Protein 2R2I (pdb70)

Structure (mmCIF, N/CA/C/O backbone):
data_2R2I
#
_entry.id   2R2I
#
_cell.length_a   73.333
_cell.length_b   73.333
_cell.length_c   73.229
_cell.angle_alpha   90.000
_cell.angle_beta   90.000
_cell.angle_gamma   90.000
#
_symmetry.space_group_name_H-M   'P 41 21 2'
#
loop_
_entity.id
_entity.type
_entity.pdbx_description
1 polymer 'Guanylyl cyclase-activating protein 1'
2 non-polymer 'CALCIUM ION'
3 non-polymer 'MYRISTIC ACID'
4 non-polymer BETA-MERCAPTOETHANOL
5 water water
#
loop_
_atom_site.group_PDB
_atom_site.id
_atom_site.type_symbol
_atom_site.label_atom_id
_atom_site.label_alt_id
_atom_site.label_comp_id
_atom_site.label_asym_id
_atom_site.label_entity_id
_atom_site.label_seq_id
_atom_site.pdbx_PDB_ins_code
_atom_site.Cartn_x
_atom_site.Cartn_y
_atom_site.Cartn_z
_atom_site.occupancy
_atom_site.B_iso_or_equiv
_atom_site.auth_seq_id
_atom_site.auth_comp_id
_atom_site.auth_asym_id
_atom_site.auth_atom_id
_atom_site.pdbx_PDB_model_num
ATOM 1 N N . GLY A 1 1 ? 2.114 53.028 45.748 1.00 36.32 2 GLY A N 1
ATOM 2 C CA . GLY A 1 1 ? 0.853 53.744 45.694 1.00 31.82 2 GLY A CA 1
ATOM 3 C C . GLY A 1 1 ? -0.023 53.823 46.933 1.00 29.87 2 GLY A C 1
ATOM 4 O O . GLY A 1 1 ? -0.084 54.862 47.591 1.00 28.51 2 GLY A O 1
ATOM 5 N N . ASN A 1 2 ? -0.700 52.722 47.251 1.00 27.49 3 ASN A N 1
ATOM 6 C CA . ASN A 1 2 ? -1.629 52.678 48.381 1.00 26.33 3 ASN A CA 1
ATOM 7 C C . ASN A 1 2 ? -1.360 51.577 49.409 1.00 25.11 3 ASN A C 1
ATOM 8 O O . ASN A 1 2 ? -2.300 51.008 49.958 1.00 23.92 3 ASN A O 1
ATOM 13 N N . MET A 1 3 ? -0.097 51.263 49.671 1.00 24.74 4 MET A N 1
ATOM 14 C CA . MET A 1 3 ? 0.207 50.225 50.651 1.00 23.50 4 MET A CA 1
ATOM 15 C C . MET A 1 3 ? 1.493 50.517 51.404 1.00 21.81 4 MET A C 1
ATOM 16 O O . MET A 1 3 ? 2.323 51.292 50.937 1.00 20.88 4 MET A O 1
ATOM 21 N N . ASP A 1 4 ? 1.659 49.898 52.566 1.00 20.19 5 ASP A N 1
ATOM 22 C CA . ASP A 1 4 ? 2.859 50.132 53.366 1.00 21.43 5 ASP A CA 1
ATOM 23 C C . ASP A 1 4 ? 4.003 49.209 52.979 1.00 20.89 5 ASP A C 1
ATOM 24 O O . ASP A 1 4 ? 3.834 48.307 52.159 1.00 21.19 5 ASP A O 1
ATOM 29 N N . SER A 1 5 ? 5.172 49.445 53.566 1.00 19.91 6 SER A N 1
ATOM 30 C CA . SER A 1 5 ? 6.363 48.663 53.260 1.00 20.34 6 SER A CA 1
ATOM 31 C C . SER A 1 5 ? 6.198 47.157 53.430 1.00 19.63 6 SER A C 1
ATOM 32 O O . SER A 1 5 ? 6.705 46.383 52.616 1.00 15.15 6 SER A O 1
ATOM 35 N N . LYS A 1 6 ? 5.498 46.738 54.484 1.00 18.32 7 LYS A N 1
ATOM 36 C CA . LYS A 1 6 ? 5.279 45.313 54.727 1.00 19.65 7 LYS A CA 1
ATOM 37 C C . LYS A 1 6 ? 4.462 44.707 53.587 1.00 17.01 7 LYS A C 1
ATOM 38 O O . LYS A 1 6 ? 4.694 43.569 53.190 1.00 16.09 7 LYS A O 1
ATOM 44 N N . ALA A 1 7 ? 3.506 45.475 53.066 1.00 16.06 8 ALA A N 1
ATOM 45 C CA . ALA A 1 7 ? 2.669 45.020 51.958 1.00 16.69 8 ALA A CA 1
ATOM 46 C C . ALA A 1 7 ? 3.526 44.843 50.704 1.00 17.77 8 ALA A C 1
ATOM 47 O O . ALA A 1 7 ? 3.410 43.842 49.985 1.00 17.34 8 ALA A O 1
ATOM 49 N N . VAL A 1 8 ? 4.387 45.822 50.445 1.00 17.78 9 VAL A N 1
ATOM 50 C CA . VAL A 1 8 ? 5.265 45.772 49.280 1.00 18.28 9 VAL A CA 1
ATOM 51 C C . VAL A 1 8 ? 6.184 44.553 49.374 1.00 18.51 9 VAL A C 1
ATOM 52 O O . VAL A 1 8 ? 6.488 43.923 48.371 1.00 18.45 9 VAL A O 1
ATOM 56 N N . GLU A 1 9 ? 6.613 44.214 50.586 1.00 19.66 10 GLU A N 1
ATOM 57 C CA . GLU A 1 9 ? 7.469 43.046 50.781 1.00 21.47 10 GLU A CA 1
ATOM 58 C C . GLU A 1 9 ? 6.739 41.760 50.389 1.00 20.03 10 GLU A C 1
ATOM 59 O O . GLU A 1 9 ? 7.308 40.890 49.724 1.00 18.04 10 GLU A O 1
ATOM 65 N N . GLU A 1 10 ? 5.481 41.630 50.806 1.00 18.06 11 GLU A N 1
ATOM 66 C CA . GLU A 1 10 ? 4.710 40.434 50.464 1.00 18.43 11 GLU A CA 1
ATOM 67 C C . GLU A 1 10 ? 4.499 40.324 48.948 1.00 17.40 11 GLU A C 1
ATOM 68 O O . GLU A 1 10 ? 4.553 39.231 48.384 1.00 18.45 11 GLU A O 1
ATOM 74 N N . LEU A 1 11 ? 4.265 41.458 48.295 1.00 17.71 12 LEU A N 1
ATOM 75 C CA . LEU A 1 11 ? 4.057 41.464 46.848 1.00 19.60 12 LEU A CA 1
ATOM 76 C C . LEU A 1 11 ? 5.338 41.072 46.137 1.00 18.68 12 LEU A C 1
ATOM 77 O O . LEU A 1 11 ? 5.313 40.407 45.105 1.00 19.43 12 LEU A O 1
ATOM 82 N N . SER A 1 12 ? 6.463 41.488 46.702 1.00 19.77 13 SER A N 1
ATOM 83 C CA . SER A 1 12 ? 7.760 41.186 46.119 1.00 21.35 13 SER A CA 1
ATOM 84 C C . SER A 1 12 ? 7.998 39.681 46.061 1.00 21.12 13 SER A C 1
ATOM 85 O O . SER A 1 12 ? 8.718 39.192 45.193 1.00 19.51 13 SER A O 1
ATOM 88 N N . ALA A 1 13 ? 7.388 38.957 46.997 1.00 20.24 14 ALA A N 1
ATOM 89 C CA . ALA A 1 13 ? 7.527 37.509 47.070 1.00 20.67 14 ALA A CA 1
ATOM 90 C C . ALA A 1 13 ? 6.330 36.791 46.442 1.00 19.97 14 ALA A C 1
ATOM 91 O O . ALA A 1 13 ? 6.220 35.573 46.525 1.00 20.14 14 ALA A O 1
ATOM 93 N N . THR A 1 14 ? 5.438 37.546 45.809 1.00 19.74 15 THR A N 1
ATOM 94 C CA . THR A 1 14 ? 4.259 36.955 45.189 1.00 18.71 15 THR A CA 1
ATOM 95 C C . THR A 1 14 ? 4.615 36.333 43.837 1.00 19.34 15 THR A C 1
ATOM 96 O O . THR A 1 14 ? 5.323 36.938 43.034 1.00 15.26 15 THR A O 1
ATOM 100 N N . GLU A 1 15 ? 4.118 35.118 43.615 1.00 20.02 16 GLU A N 1
ATOM 101 C CA . GLU A 1 15 ? 4.358 34.349 42.395 1.00 23.33 16 GLU A CA 1
ATOM 102 C C . GLU A 1 15 ? 4.049 35.105 41.112 1.00 20.18 16 GLU A C 1
ATOM 103 O O . GLU A 1 15 ? 3.083 35.856 41.033 1.00 18.17 16 GLU A O 1
ATOM 109 N N . CYS A 1 16 ? 4.870 34.856 40.101 1.00 21.70 17 CYS A N 1
ATOM 110 C CA . CYS A 1 16 ? 4.716 35.461 38.785 1.00 20.13 17 CYS A CA 1
ATOM 111 C C . CYS A 1 16 ? 3.296 35.256 38.256 1.00 19.33 17 CYS A C 1
ATOM 112 O O . CYS A 1 16 ? 2.677 36.183 37.728 1.00 20.85 17 CYS A O 1
ATOM 115 N N . HIS A 1 17 ? 2.781 34.039 38.402 1.00 18.22 18 HIS A N 1
ATOM 116 C CA . HIS A 1 17 ? 1.446 33.730 37.913 1.00 18.84 18 HIS A CA 1
ATOM 117 C C . HIS A 1 17 ? 0.359 34.675 38.406 1.00 19.74 18 HIS A C 1
ATOM 118 O O . HIS A 1 17 ? -0.542 35.031 37.645 1.00 18.97 18 HIS A O 1
ATOM 125 N N . GLN A 1 18 ? 0.432 35.071 39.675 1.00 18.44 19 GLN A N 1
ATOM 126 C CA . GLN A 1 18 ? -0.561 35.984 40.238 1.00 17.79 19 GLN A CA 1
ATOM 127 C C . GLN A 1 18 ? -0.508 37.322 39.504 1.00 16.73 19 GLN A C 1
ATOM 128 O O . GLN A 1 18 ? -1.547 37.878 39.125 1.00 15.48 19 GLN A O 1
ATOM 134 N N . TRP A 1 19 ? 0.702 37.838 39.304 1.00 14.42 20 TRP A N 1
ATOM 135 C CA . TRP A 1 19 ? 0.885 39.103 38.594 1.00 15.51 20 TRP A CA 1
ATOM 136 C C . TRP A 1 19 ? 0.430 39.021 37.130 1.00 16.09 20 TRP A C 1
ATOM 137 O O . TRP A 1 19 ? -0.199 39.946 36.609 1.00 16.41 20 TRP A O 1
ATOM 148 N N . TYR A 1 20 ? 0.768 37.917 36.469 1.00 16.68 21 TYR A N 1
ATOM 149 C CA . TYR A 1 20 ? 0.430 37.723 35.057 1.00 17.27 21 TYR A CA 1
ATOM 150 C C . TYR A 1 20 ? -1.066 37.524 34.846 1.00 19.18 21 TYR A C 1
ATOM 151 O O . TYR A 1 20 ? -1.647 38.074 33.910 1.00 18.04 21 TYR A O 1
ATOM 160 N N . LYS A 1 21 ? -1.685 36.740 35.722 1.00 19.75 22 LYS A N 1
ATOM 161 C CA . LYS A 1 21 ? -3.109 36.468 35.613 1.00 21.30 22 LYS A CA 1
ATOM 162 C C . LYS A 1 21 ? -3.913 37.762 35.750 1.00 20.71 22 LYS A C 1
ATOM 163 O O . LYS A 1 21 ? -4.855 38.001 34.993 1.00 18.28 22 LYS A O 1
ATOM 169 N N . LYS A 1 22 ? -3.534 38.600 36.711 1.00 19.68 23 LYS A N 1
ATOM 170 C CA . LYS A 1 22 ? -4.225 39.868 36.917 1.00 19.33 23 LYS A CA 1
ATOM 171 C C . LYS A 1 22 ? -4.057 40.769 35.689 1.00 20.08 23 LYS A C 1
ATOM 172 O O . LYS A 1 22 ? -5.016 41.375 35.212 1.00 19.68 23 LYS A O 1
ATOM 178 N N . PHE A 1 23 ? -2.829 40.853 35.183 1.00 19.52 24 PHE A N 1
ATOM 179 C CA . PHE A 1 23 ? -2.530 41.679 34.018 1.00 19.12 24 PHE A CA 1
ATOM 180 C C . PHE A 1 23 ? -3.332 41.250 32.791 1.00 20.06 24 PHE A C 1
ATOM 181 O O . PHE A 1 23 ? -4.014 42.070 32.161 1.00 17.27 24 PHE A O 1
ATOM 189 N N . MET A 1 24 ? -3.255 39.965 32.460 1.00 20.01 25 MET A N 1
ATOM 190 C CA . MET A 1 24 ? -3.952 39.443 31.290 1.00 24.61 25 MET A CA 1
ATOM 191 C C . MET A 1 24 ? -5.471 39.531 31.405 1.00 26.08 25 MET A C 1
ATOM 192 O O . MET A 1 24 ? -6.165 39.664 30.397 1.00 25.95 25 MET A O 1
ATOM 197 N N . THR A 1 25 ? -5.990 39.461 32.626 1.00 27.19 26 THR A N 1
ATOM 198 C CA . THR A 1 25 ? -7.433 39.557 32.831 1.00 29.50 26 THR A CA 1
ATOM 199 C C . THR A 1 25 ? -7.903 41.005 32.687 1.00 29.79 26 THR A C 1
ATOM 200 O O . THR A 1 25 ? -8.984 41.266 32.160 1.00 31.64 26 THR A O 1
ATOM 204 N N . GLU A 1 26 ? -7.083 41.943 33.148 1.00 28.89 27 GLU A N 1
ATOM 205 C CA . GLU A 1 26 ? -7.431 43.356 33.082 1.00 28.82 27 GLU A CA 1
ATOM 206 C C . GLU A 1 26 ? -7.000 44.038 31.786 1.00 29.74 27 GLU A C 1
ATOM 207 O O . GLU A 1 26 ? -7.580 45.047 31.386 1.00 28.39 27 GLU A O 1
ATOM 213 N N . CYS A 1 27 ? -5.983 43.486 31.137 1.00 28.23 28 CYS A N 1
ATOM 214 C CA . CYS A 1 27 ? -5.482 44.039 29.888 1.00 29.19 28 CYS A CA 1
ATOM 215 C C . CYS A 1 27 ? -5.517 42.934 28.839 1.00 30.13 28 CYS A C 1
ATOM 216 O O . CYS A 1 27 ? -4.484 42.357 28.494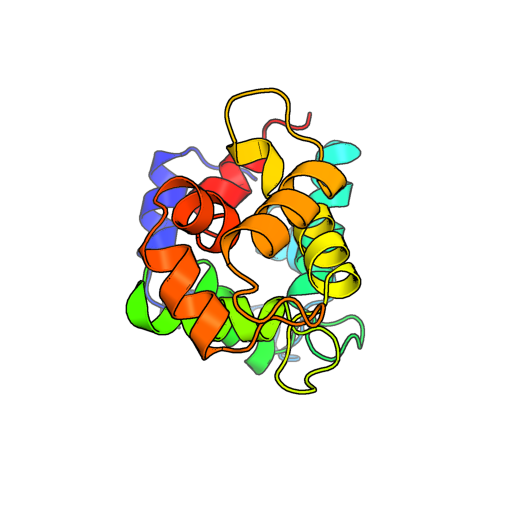 1.00 29.26 28 CYS A O 1
ATOM 219 N N . PRO A 1 28 ? -6.714 42.617 28.324 1.00 30.72 29 PRO A N 1
ATOM 220 C CA . PRO A 1 28 ? -6.847 41.569 27.311 1.00 29.78 29 PRO A CA 1
ATOM 221 C C . PRO A 1 28 ? -5.988 41.814 26.071 1.00 28.41 29 PRO A C 1
ATOM 222 O O . PRO A 1 28 ? -5.614 40.871 25.378 1.00 28.62 29 PRO A O 1
ATOM 226 N N . SER A 1 29 ? -5.655 43.074 25.803 1.00 27.89 30 SER A N 1
ATOM 227 C CA . SER A 1 29 ? -4.827 43.399 24.643 1.00 28.25 30 SER A CA 1
ATOM 228 C C . SER A 1 29 ? -3.386 42.950 24.865 1.00 27.54 30 SER A C 1
ATOM 229 O O . SER A 1 29 ? -2.580 42.953 23.936 1.00 27.09 30 SER A O 1
ATOM 232 N N . GLY A 1 30 ? -3.065 42.574 26.101 1.00 25.22 31 GLY A N 1
ATOM 233 C CA . GLY A 1 30 ? -1.716 42.136 26.419 1.00 24.31 31 GLY A CA 1
ATOM 234 C C . GLY A 1 30 ? -0.723 43.282 26.452 1.00 25.33 31 GLY A C 1
ATOM 235 O O . GLY A 1 30 ? 0.489 43.068 26.364 1.00 24.83 31 GLY A O 1
ATOM 236 N N . GLN A 1 31 ? -1.237 44.503 26.583 1.00 24.11 32 GLN A N 1
ATOM 237 C CA . GLN A 1 31 ? -0.399 45.696 26.622 1.00 23.53 32 GLN A CA 1
ATOM 238 C C . GLN A 1 31 ? -0.881 46.705 27.652 1.00 20.64 32 GLN A C 1
ATOM 239 O O . GLN A 1 31 ? -2.059 46.749 27.995 1.00 20.13 32 GLN A O 1
ATOM 245 N N . LEU A 1 32 ? 0.046 47.532 28.116 1.00 19.46 33 LEU A N 1
ATOM 246 C CA . LEU A 1 32 ? -0.253 48.593 29.069 1.00 18.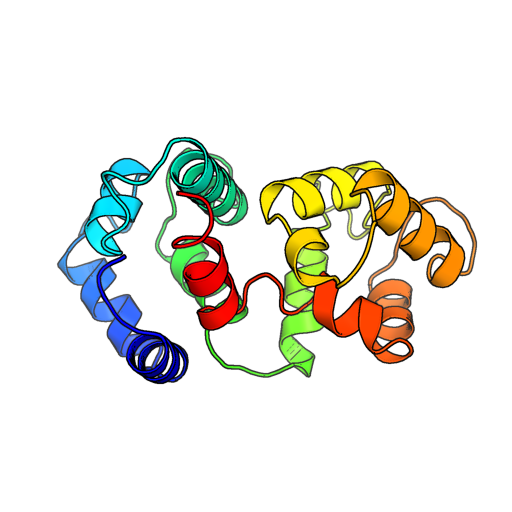47 33 LEU A CA 1
ATOM 247 C C . LEU A 1 32 ? 0.379 49.893 28.567 1.00 18.45 33 LEU A C 1
ATOM 248 O O . LEU A 1 32 ? 1.575 49.922 28.249 1.00 13.95 33 LEU A O 1
ATOM 253 N N . THR A 1 33 ? -0.412 50.960 28.469 1.00 17.30 34 THR A N 1
ATOM 254 C CA . THR A 1 33 ? 0.159 52.247 28.085 1.00 15.40 34 THR A CA 1
ATOM 255 C C . THR A 1 33 ? 0.633 52.757 29.446 1.00 16.55 34 THR A C 1
ATOM 256 O O . THR A 1 33 ? 0.382 52.104 30.465 1.00 16.28 34 THR A O 1
ATOM 260 N N . LEU A 1 34 ? 1.304 53.902 29.484 1.00 17.61 35 LEU A N 1
ATOM 261 C CA . LEU A 1 34 ? 1.772 54.436 30.761 1.00 17.28 35 LEU A CA 1
ATOM 262 C C . LEU A 1 34 ? 0.598 54.753 31.689 1.00 18.04 35 LEU A C 1
ATOM 263 O O . LEU A 1 34 ? 0.664 54.504 32.901 1.00 17.31 35 LEU A O 1
ATOM 268 N N . TYR A 1 35 ? -0.472 55.309 31.124 1.00 16.43 36 TYR A N 1
ATOM 269 C CA . TYR A 1 35 ? -1.649 55.634 31.925 1.00 16.70 36 TYR A CA 1
ATOM 270 C C . TYR A 1 35 ? -2.237 54.378 32.566 1.00 14.97 36 TYR A C 1
ATOM 271 O O . TYR A 1 35 ? -2.565 54.375 33.750 1.00 13.06 36 TYR A O 1
ATOM 280 N N . GLU A 1 36 ? -2.379 53.319 31.772 1.00 15.13 37 GLU A N 1
ATOM 281 C CA . GLU A 1 36 ? -2.930 52.059 32.271 1.00 16.98 37 GLU A CA 1
ATOM 282 C C . GLU A 1 36 ? -2.002 51.419 33.305 1.00 17.28 37 GLU A C 1
ATOM 283 O O . GLU A 1 36 ? -2.462 50.764 34.245 1.00 16.50 37 GLU A O 1
ATOM 289 N N . PHE A 1 37 ? -0.699 51.616 33.117 1.00 17.22 38 PHE A N 1
ATOM 290 C CA . PHE A 1 37 ? 0.331 51.109 34.029 1.00 17.46 38 PHE A CA 1
ATOM 291 C C . PHE A 1 37 ? 0.099 51.746 35.411 1.00 17.06 38 PHE A C 1
ATOM 292 O O . PHE A 1 37 ? 0.135 51.065 36.439 1.00 17.08 38 PHE A O 1
ATOM 300 N N . LYS A 1 38 ? -0.169 53.048 35.421 1.00 19.13 39 LYS A N 1
ATOM 301 C CA . LYS A 1 38 ? -0.426 53.777 36.663 1.00 18.84 39 LYS A CA 1
ATOM 302 C C . LYS A 1 38 ? -1.698 53.270 37.343 1.00 18.75 39 LYS A C 1
ATOM 303 O O . LYS A 1 38 ? -1.738 53.079 38.561 1.00 18.20 39 LYS A O 1
ATOM 309 N N . GLN A 1 39 ? -2.742 53.059 36.553 1.00 19.45 40 GLN A N 1
ATOM 310 C CA . GLN A 1 39 ? -3.999 52.558 37.092 1.00 20.91 40 GLN A CA 1
ATOM 311 C C . GLN A 1 39 ? -3.824 51.163 37.681 1.00 20.44 40 GLN A C 1
ATOM 312 O O . GLN A 1 39 ? -4.259 50.892 38.799 1.00 20.65 40 GLN A O 1
ATOM 318 N N . PHE A 1 40 ? -3.185 50.284 36.915 1.00 18.80 41 PHE A N 1
ATOM 319 C CA . PHE A 1 40 ? -2.958 48.905 37.322 1.00 18.54 41 PHE A CA 1
ATOM 320 C C . PHE A 1 40 ? -2.185 48.798 38.634 1.00 20.36 41 PHE A C 1
ATOM 321 O O . PHE A 1 40 ? -2.539 48.008 39.507 1.00 19.57 41 PHE A O 1
ATOM 329 N N . PHE A 1 41 ? -1.132 49.597 38.773 1.00 19.29 42 PHE A N 1
ATOM 330 C CA . PHE A 1 41 ? -0.306 49.551 39.973 1.00 20.28 42 PHE A CA 1
ATOM 331 C C . PHE A 1 41 ? -0.648 50.584 41.050 1.00 20.10 42 PHE A C 1
ATOM 332 O O . PHE A 1 41 ? 0.041 50.672 42.066 1.00 22.29 42 PHE A O 1
ATOM 340 N N . GLY A 1 42 ? -1.711 51.349 40.835 1.00 19.72 43 GLY A N 1
ATOM 341 C CA . GLY A 1 42 ? -2.110 52.355 41.805 1.00 20.75 43 GLY A CA 1
ATOM 342 C C . GLY A 1 42 ? -1.079 53.455 41.934 1.00 21.28 43 GLY A C 1
ATOM 343 O O . GLY A 1 42 ? 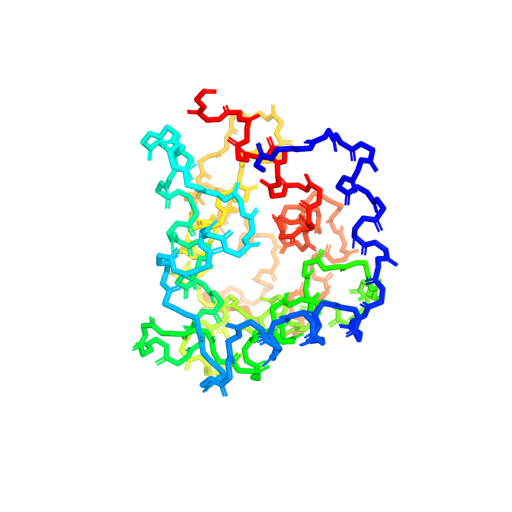-0.755 53.890 43.040 1.00 22.09 43 GLY A O 1
ATOM 344 N N . LEU A 1 43 ? -0.579 53.922 40.794 1.00 23.71 44 LEU A N 1
ATOM 345 C CA . LEU A 1 43 ? 0.446 54.962 40.754 1.00 23.03 44 LEU A CA 1
ATOM 346 C C . LEU A 1 43 ? 0.017 56.302 40.160 1.00 24.54 44 LEU A C 1
ATOM 347 O O . LEU A 1 43 ? 0.856 57.050 39.651 1.00 21.61 44 LEU A O 1
ATOM 352 N N . LYS A 1 44 ? -1.271 56.629 40.200 1.00 24.90 45 LYS A N 1
ATOM 353 C CA . LYS A 1 44 ? -1.658 57.915 39.647 1.00 26.28 45 LYS A CA 1
ATOM 354 C C . LYS A 1 44 ? -1.749 59.000 40.714 1.00 27.35 45 LYS A C 1
ATOM 355 O O . LYS A 1 44 ? -1.641 58.721 41.913 1.00 24.97 45 LYS A O 1
ATOM 361 N N . ASN A 1 45 ? -1.903 60.241 40.264 1.00 25.47 46 ASN A N 1
ATOM 362 C CA . ASN A 1 45 ? -2.001 61.389 41.153 1.00 27.01 46 ASN A CA 1
ATOM 363 C C . ASN A 1 45 ? -0.800 61.530 42.070 1.00 28.02 46 ASN A C 1
ATOM 364 O O . ASN A 1 45 ? -0.934 61.941 43.222 1.00 27.18 46 ASN A O 1
ATOM 369 N N . LEU A 1 46 ? 0.374 61.189 41.546 1.00 27.09 47 LEU A N 1
ATOM 370 C CA . LEU A 1 46 ? 1.613 61.293 42.305 1.00 27.75 47 LEU A CA 1
ATOM 371 C C . LEU A 1 46 ? 2.170 62.699 42.133 1.00 27.97 47 LEU A C 1
ATOM 372 O O . LEU A 1 46 ? 1.748 63.434 41.239 1.00 27.01 47 LEU A O 1
ATOM 377 N N . SER A 1 47 ? 3.115 63.069 42.990 1.00 29.58 48 SER A N 1
ATOM 378 C CA . SER A 1 47 ? 3.740 64.386 42.909 1.00 31.24 48 SER A CA 1
ATOM 379 C C . SER A 1 47 ? 4.469 64.483 41.570 1.00 30.50 48 SER A C 1
ATOM 380 O O . SER A 1 47 ? 4.706 63.471 40.915 1.00 30.78 48 SER A O 1
ATOM 383 N N . PRO A 1 48 ? 4.842 65.702 41.149 1.00 31.51 49 PRO A N 1
ATOM 384 C CA . PRO A 1 48 ? 5.544 65.873 39.874 1.00 30.04 49 PRO A CA 1
ATOM 385 C C . PRO A 1 48 ? 6.798 65.010 39.763 1.00 29.76 49 PRO A C 1
ATOM 386 O O . PRO A 1 48 ? 7.037 64.375 38.733 1.00 27.28 49 PRO A O 1
ATOM 390 N N . SER A 1 49 ? 7.593 64.988 40.829 1.00 28.69 50 SER A N 1
ATOM 391 C CA . SER A 1 49 ? 8.831 64.216 40.839 1.00 28.63 50 SER A CA 1
ATOM 392 C C . SER A 1 49 ? 8.582 62.716 40.788 1.00 27.57 50 SER A C 1
ATOM 393 O O . SER A 1 49 ? 9.187 62.011 39.979 1.00 28.69 50 SER A O 1
ATOM 396 N N . ALA A 1 50 ? 7.701 62.227 41.658 1.00 25.64 51 ALA A N 1
ATOM 397 C CA . ALA A 1 50 ? 7.382 60.803 41.697 1.00 24.59 51 ALA A CA 1
ATOM 398 C C . ALA A 1 50 ? 6.746 60.375 40.377 1.00 25.17 51 ALA A C 1
ATOM 399 O O . ALA A 1 50 ? 7.031 59.297 39.855 1.00 24.54 51 ALA A O 1
ATOM 401 N N . ASN A 1 51 ? 5.880 61.228 39.840 1.00 25.37 52 ASN A N 1
ATOM 402 C CA . ASN A 1 51 ? 5.224 60.941 38.579 1.00 25.35 52 ASN A CA 1
ATOM 403 C C . ASN A 1 51 ? 6.276 60.817 37.482 1.00 25.81 52 ASN A C 1
ATOM 404 O O . ASN A 1 51 ? 6.209 59.921 36.640 1.00 25.14 52 ASN A O 1
ATOM 409 N N . LYS A 1 52 ? 7.248 61.725 37.495 1.00 24.98 53 LYS A N 1
ATOM 410 C CA . LYS A 1 52 ? 8.309 61.710 36.496 1.00 24.80 53 LYS A CA 1
ATOM 411 C C . LYS A 1 52 ? 9.109 60.413 36.584 1.00 22.57 53 LYS A C 1
ATOM 412 O O . LYS A 1 52 ? 9.498 59.839 35.570 1.00 23.25 53 LYS A O 1
ATOM 418 N N . TYR A 1 53 ? 9.356 59.967 37.810 1.00 21.87 54 TYR A N 1
ATOM 419 C CA . TYR A 1 53 ? 10.093 58.733 38.057 1.00 21.19 54 TYR A CA 1
ATOM 420 C C . TYR A 1 53 ? 9.308 57.549 37.504 1.00 19.76 54 TYR A C 1
ATOM 421 O O . TYR A 1 53 ? 9.871 56.657 36.880 1.00 19.96 54 TYR A O 1
ATOM 430 N N . VAL A 1 54 ? 8.002 57.541 37.748 1.00 19.32 55 VAL A N 1
ATOM 431 C CA . VAL A 1 54 ? 7.144 56.467 37.254 1.00 19.10 55 VAL A CA 1
ATOM 432 C C . VAL A 1 54 ? 7.239 56.383 35.730 1.00 19.12 55 VAL A C 1
ATOM 433 O O . VAL A 1 54 ? 7.343 55.299 35.158 1.00 17.55 55 VAL A O 1
ATOM 437 N N . GLU A 1 55 ? 7.208 57.539 35.081 1.00 20.32 56 GLU A N 1
ATOM 438 C CA . GLU A 1 55 ? 7.289 57.610 33.623 1.00 22.26 56 GLU A CA 1
ATOM 439 C C . GLU A 1 55 ? 8.590 57.003 33.084 1.00 22.32 56 GLU A C 1
ATOM 440 O O . GLU A 1 55 ? 8.580 56.186 32.159 1.00 20.61 56 GLU A O 1
ATOM 446 N N . GLN A 1 56 ? 9.713 57.409 33.663 1.00 22.40 57 GLN A N 1
ATOM 447 C CA . GLN A 1 56 ? 11.003 56.905 33.214 1.00 23.03 57 GLN A CA 1
ATOM 448 C C . GLN A 1 56 ? 11.176 55.419 33.516 1.00 23.08 57 GLN A C 1
ATOM 449 O O . GLN A 1 56 ? 11.871 54.712 32.791 1.00 23.36 57 GLN A O 1
ATOM 455 N N . MET A 1 57 ? 10.528 54.947 34.577 1.00 21.71 58 MET A N 1
ATOM 456 C CA . MET A 1 57 ? 10.588 53.535 34.939 1.00 22.47 58 MET A CA 1
ATOM 457 C C . MET A 1 57 ? 9.855 52.767 33.831 1.00 20.79 58 MET A C 1
ATOM 458 O O . MET A 1 57 ? 10.338 51.747 33.333 1.00 21.02 58 MET A O 1
ATOM 463 N N . PHE A 1 58 ? 8.681 53.272 33.463 1.00 17.65 59 PHE A N 1
ATOM 464 C CA . PHE A 1 58 ? 7.867 52.686 32.398 1.00 17.66 59 PHE A CA 1
ATOM 465 C C . PHE A 1 58 ? 8.705 52.602 31.117 1.00 15.93 59 PHE A C 1
ATOM 466 O O . PHE A 1 58 ? 8.779 51.561 30.472 1.00 16.01 59 PHE A O 1
ATOM 474 N N . GLU A 1 59 ? 9.336 53.711 30.754 1.00 17.70 60 GLU A N 1
ATOM 475 C CA . GLU A 1 59 ? 10.148 53.754 29.547 1.00 18.20 60 GLU A CA 1
ATOM 476 C C . GLU A 1 59 ? 11.286 52.744 29.615 1.00 19.11 60 GLU A C 1
ATOM 477 O O . GLU A 1 59 ? 11.635 52.113 28.615 1.00 16.41 60 GLU A O 1
ATOM 483 N N . THR A 1 60 ? 11.854 52.586 30.802 1.00 19.04 61 THR A N 1
ATOM 484 C CA . THR A 1 60 ? 12.954 51.650 30.985 1.00 19.21 61 THR A CA 1
ATOM 485 C C . THR A 1 60 ? 12.507 50.220 30.699 1.00 18.70 61 THR A C 1
ATOM 486 O O . THR A 1 60 ? 13.231 49.457 30.064 1.00 19.45 61 THR A O 1
ATOM 490 N N . PHE A 1 61 ? 11.304 49.867 31.150 1.00 18.15 62 PHE A N 1
ATOM 491 C CA . PHE A 1 61 ? 10.763 48.529 30.927 1.00 17.84 62 PHE A CA 1
ATOM 492 C C . PHE A 1 61 ? 10.133 48.359 29.535 1.00 16.87 62 PHE A C 1
ATOM 493 O O . PHE A 1 61 ? 9.837 47.235 29.105 1.00 16.82 62 PHE A O 1
ATOM 501 N N . ASP A 1 62 ? 9.918 49.472 28.840 1.00 16.25 63 ASP A N 1
ATOM 502 C CA . ASP A 1 62 ? 9.375 49.433 27.481 1.00 17.35 63 ASP A CA 1
ATOM 503 C C . ASP A 1 62 ? 10.587 49.169 26.593 1.00 17.61 63 ASP A C 1
ATOM 504 O O . ASP A 1 62 ? 11.110 50.081 25.952 1.00 17.17 63 ASP A O 1
ATOM 509 N N . PHE A 1 63 ? 11.028 47.915 26.571 1.00 20.04 64 PHE A N 1
ATOM 510 C CA . PHE A 1 63 ? 12.208 47.510 25.814 1.00 22.40 64 PHE A CA 1
ATOM 511 C C . PHE A 1 63 ? 12.248 47.940 24.356 1.00 22.22 64 PHE A C 1
ATOM 512 O O . PHE A 1 63 ? 13.257 48.471 23.902 1.00 25.33 64 PHE A O 1
ATOM 520 N N . ASN A 1 64 ? 11.169 47.722 23.614 1.00 22.45 65 ASN A N 1
ATOM 521 C CA . ASN A 1 64 ? 11.182 48.111 22.213 1.00 20.86 65 ASN A CA 1
ATOM 522 C C . ASN A 1 64 ? 10.724 49.551 21.981 1.00 21.91 65 ASN A C 1
ATOM 523 O O . ASN A 1 64 ? 10.511 49.965 20.845 1.00 20.36 65 ASN A O 1
ATOM 528 N N . LYS A 1 65 ? 10.582 50.314 23.060 1.00 20.64 66 LYS A N 1
ATOM 529 C CA . LYS A 1 65 ? 10.180 51.716 22.960 1.00 21.20 66 LYS A CA 1
ATOM 530 C C . LYS A 1 65 ? 8.985 52.020 22.055 1.00 20.78 66 LYS A C 1
ATOM 531 O O . LYS A 1 65 ? 9.003 53.017 21.337 1.00 20.30 66 LYS A O 1
ATOM 537 N N . ASP A 1 66 ? 7.950 51.186 22.081 1.00 17.27 67 ASP A N 1
ATOM 538 C CA . ASP A 1 66 ? 6.784 51.461 21.243 1.00 18.48 67 ASP A CA 1
ATOM 539 C C . ASP A 1 66 ? 5.676 52.180 22.020 1.00 17.54 67 ASP A C 1
ATOM 540 O O . ASP A 1 66 ? 4.602 52.463 21.485 1.00 16.60 67 ASP A O 1
ATOM 545 N N . GLY A 1 67 ? 5.944 52.487 23.284 1.00 14.40 68 GLY A N 1
ATOM 546 C CA . GLY A 1 67 ? 4.946 53.180 24.077 1.00 16.30 68 GLY A CA 1
ATOM 547 C C . GLY A 1 67 ? 4.048 52.277 24.903 1.00 15.36 68 GLY A C 1
ATOM 548 O O . GLY A 1 67 ? 3.159 52.766 25.601 1.00 16.61 68 GLY A O 1
ATOM 549 N N . TYR A 1 68 ? 4.263 50.966 24.815 1.00 14.06 69 TYR A N 1
ATOM 550 C CA . TYR A 1 68 ? 3.482 50.001 25.587 1.00 14.57 69 TYR A CA 1
ATOM 551 C C . TYR A 1 68 ? 4.420 48.995 26.246 1.00 17.10 69 TYR A C 1
ATOM 552 O O . TYR A 1 68 ? 5.550 48.794 25.800 1.00 15.46 69 TYR A O 1
ATOM 561 N N . ILE A 1 69 ? 3.947 48.372 27.317 1.00 16.73 70 ILE A N 1
ATOM 562 C CA . ILE A 1 69 ? 4.708 47.315 27.975 1.00 17.18 70 ILE A CA 1
ATOM 563 C C . ILE A 1 69 ? 3.847 46.106 27.663 1.00 15.95 70 ILE A C 1
ATOM 564 O O . ILE A 1 69 ? 2.745 45.977 28.194 1.00 16.96 70 ILE A O 1
ATOM 569 N N . ASP A 1 70 ? 4.317 45.246 26.762 1.00 15.72 71 ASP A N 1
ATOM 570 C CA . ASP A 1 70 ? 3.538 44.078 26.393 1.00 15.88 71 ASP A CA 1
ATOM 571 C C . ASP A 1 70 ? 3.807 42.885 27.310 1.00 16.15 71 ASP A C 1
ATOM 572 O O . ASP A 1 70 ? 4.622 42.970 28.226 1.00 12.61 71 ASP A O 1
ATOM 577 N N . PHE A 1 71 ? 3.103 41.784 27.068 1.00 16.94 72 PHE A N 1
ATOM 578 C CA . PHE A 1 71 ? 3.214 40.602 27.912 1.00 17.79 72 PHE A CA 1
ATOM 579 C C . PHE A 1 71 ? 4.628 40.077 28.139 1.00 18.92 72 PHE A C 1
ATOM 580 O O . PHE A 1 71 ? 4.938 39.580 29.224 1.00 15.63 72 PHE A O 1
ATOM 588 N N . MET A 1 72 ? 5.490 40.207 27.135 1.00 18.10 73 MET A N 1
ATOM 589 C CA . MET A 1 72 ? 6.864 39.735 27.252 1.00 20.52 73 MET A CA 1
ATOM 590 C C . MET A 1 72 ? 7.722 40.691 28.086 1.00 20.01 73 MET A C 1
ATOM 591 O O . MET A 1 72 ? 8.536 40.258 28.910 1.00 19.62 73 MET A O 1
ATOM 596 N N . GLU A 1 73 ? 7.534 41.990 27.869 1.00 18.10 74 GLU A N 1
ATOM 597 C CA . GLU A 1 73 ? 8.279 43.004 28.605 1.00 16.91 74 GLU A CA 1
ATOM 598 C C . GLU A 1 73 ? 7.795 43.022 30.050 1.00 16.95 74 GLU A C 1
ATOM 599 O O . GLU A 1 73 ? 8.548 43.350 30.966 1.00 18.51 74 GLU A O 1
ATOM 605 N N . TYR A 1 74 ? 6.531 42.660 30.246 1.00 14.54 75 TYR A N 1
ATOM 606 C CA . TYR A 1 74 ? 5.943 42.627 31.578 1.00 14.78 75 TYR A CA 1
ATOM 607 C C . TYR A 1 74 ? 6.648 41.577 32.451 1.00 15.30 75 TYR A C 1
ATOM 608 O O . TYR A 1 74 ? 7.119 41.889 33.544 1.00 15.07 75 TYR A O 1
ATOM 617 N N . VAL A 1 75 ? 6.743 40.338 31.972 1.00 15.01 76 VAL A N 1
ATOM 618 C CA . VAL A 1 75 ? 7.383 39.305 32.783 1.00 17.05 76 VAL A CA 1
ATOM 619 C C . VAL A 1 75 ? 8.899 39.490 32.889 1.00 16.77 76 VAL A C 1
ATOM 620 O O . VAL A 1 75 ? 9.512 39.085 33.880 1.00 17.24 76 VAL A O 1
ATOM 624 N N . ALA A 1 76 ? 9.502 40.115 31.884 1.00 15.36 77 ALA A N 1
ATOM 625 C CA . ALA A 1 76 ? 10.936 40.366 31.922 1.00 16.35 77 ALA A CA 1
ATOM 626 C C . ALA A 1 76 ? 11.185 41.432 32.989 1.00 17.03 77 ALA A C 1
ATOM 627 O O . ALA A 1 76 ? 12.135 41.340 33.773 1.00 16.84 77 ALA A O 1
ATOM 629 N N . ALA A 1 77 ? 10.320 42.441 33.018 1.00 14.98 78 ALA A N 1
ATOM 630 C CA . ALA A 1 77 ? 10.446 43.514 33.994 1.00 17.54 78 ALA A CA 1
ATOM 631 C C . ALA A 1 77 ? 10.279 42.959 35.409 1.00 18.11 78 ALA A C 1
ATOM 632 O O . ALA A 1 77 ? 11.058 43.286 36.307 1.00 18.66 78 ALA A O 1
ATOM 634 N N . LEU A 1 78 ? 9.266 42.116 35.599 1.00 17.47 79 LEU A N 1
ATOM 635 C CA . LEU A 1 78 ? 9.006 41.519 36.904 1.00 18.83 79 LEU A CA 1
ATOM 636 C C . LEU A 1 78 ? 10.143 40.591 37.340 1.00 18.75 79 LEU A C 1
ATOM 637 O O . LEU A 1 78 ? 10.371 40.405 38.531 1.00 17.11 79 LEU A O 1
ATOM 642 N N . SER A 1 79 ? 10.865 40.025 36.377 1.00 17.79 80 SER A N 1
ATOM 643 C CA . SER A 1 79 ? 11.993 39.154 36.699 1.00 21.01 80 SER A CA 1
ATOM 644 C C . SER A 1 79 ? 13.105 39.948 37.394 1.00 20.63 80 SER A C 1
ATOM 645 O O . SER A 1 79 ? 13.919 39.385 38.123 1.00 22.27 80 SER A O 1
ATOM 648 N N . LEU A 1 80 ? 13.138 41.256 37.167 1.00 20.50 81 LEU A N 1
ATOM 649 C CA . LEU A 1 80 ? 14.144 42.106 37.798 1.00 20.96 81 LEU A CA 1
ATOM 650 C C . LEU A 1 80 ? 13.630 42.726 39.090 1.00 19.53 81 LEU A C 1
ATOM 651 O O . LEU A 1 80 ? 14.365 42.826 40.070 1.00 20.35 81 LEU A O 1
ATOM 656 N N . VAL A 1 81 ? 12.364 43.130 39.082 1.00 17.59 82 VAL A N 1
ATOM 657 C CA . VAL A 1 81 ? 11.736 43.782 40.231 1.00 18.29 82 VAL A CA 1
ATOM 658 C C . VAL A 1 81 ? 11.355 42.868 41.397 1.00 19.16 82 VAL A C 1
ATOM 659 O O . VAL A 1 81 ? 11.507 43.241 42.556 1.00 17.00 82 VAL A O 1
ATOM 663 N N . LEU A 1 82 ? 10.845 41.680 41.095 1.00 19.90 83 LEU A N 1
ATOM 664 C CA . LEU A 1 82 ? 10.439 40.745 42.140 1.00 21.02 83 LEU A CA 1
ATOM 665 C C . LEU A 1 82 ? 11.642 39.994 42.718 1.00 22.66 83 LEU A C 1
ATOM 666 O O . LEU A 1 82 ? 12.742 40.049 42.170 1.00 19.69 83 LEU A O 1
ATOM 671 N N . LYS A 1 83 ? 11.436 39.312 43.841 1.00 24.65 84 LYS A N 1
ATOM 672 C CA . LYS A 1 83 ? 12.520 38.552 44.456 1.00 28.38 84 LYS A CA 1
ATOM 673 C C . LYS A 1 83 ? 12.914 37.407 43.536 1.00 29.98 84 LYS A C 1
ATOM 674 O O . LYS A 1 83 ? 12.057 36.692 43.022 1.00 30.17 84 LYS A O 1
ATOM 680 N N . GLY A 1 84 ? 14.214 37.247 43.319 1.00 34.53 85 GLY A N 1
ATOM 681 C CA . GLY A 1 84 ? 14.695 36.184 42.456 1.00 36.74 85 GLY A CA 1
ATOM 682 C C . GLY A 1 84 ? 16.134 35.830 42.762 1.00 38.65 85 GLY A C 1
ATOM 683 O O . GLY A 1 84 ? 16.589 35.986 43.893 1.00 39.28 85 GLY A O 1
ATOM 684 N N . LYS A 1 85 ? 16.856 35.355 41.754 1.00 41.03 86 LYS A N 1
ATOM 685 C CA . LYS A 1 85 ? 18.249 34.980 41.936 1.00 42.33 86 LYS A CA 1
ATOM 686 C C . LYS A 1 85 ? 19.207 36.105 41.576 1.00 43.24 86 LYS A C 1
ATOM 687 O O . LYS A 1 85 ? 19.205 36.605 40.450 1.00 43.80 86 LYS A O 1
ATOM 693 N N . VAL A 1 86 ? 20.022 36.498 42.550 1.00 42.34 87 VAL A N 1
ATOM 694 C CA . VAL A 1 86 ? 21.006 37.555 42.360 1.00 42.45 87 VAL A CA 1
ATOM 695 C C . VAL A 1 86 ? 21.922 37.191 41.201 1.00 41.93 87 VAL A C 1
ATOM 696 O O . VAL A 1 86 ? 22.327 38.051 40.415 1.00 41.19 87 VAL A O 1
ATOM 700 N N . ASP A 1 87 ? 22.240 35.905 41.102 1.00 40.93 88 ASP A N 1
ATOM 701 C CA . ASP A 1 87 ? 23.112 35.408 40.048 1.00 41.05 88 ASP A CA 1
ATOM 702 C C . ASP A 1 87 ? 22.509 35.681 38.677 1.00 40.52 88 ASP A C 1
ATOM 703 O O . ASP A 1 87 ? 23.197 36.140 37.761 1.00 41.42 88 ASP A O 1
ATOM 705 N N . GLN A 1 88 ? 21.215 35.402 38.547 1.00 38.72 89 GLN A N 1
ATOM 706 C CA . GLN A 1 88 ? 20.508 35.601 37.289 1.00 37.30 89 GLN A CA 1
ATOM 707 C C . GLN A 1 88 ? 20.269 37.076 36.976 1.00 35.56 89 GLN A C 1
ATOM 708 O O . GLN A 1 88 ? 20.316 37.482 35.815 1.00 36.86 89 GLN A O 1
ATOM 714 N N . LYS A 1 89 ? 20.021 37.874 38.012 1.00 32.32 90 LYS A N 1
ATOM 715 C CA . LYS A 1 89 ? 19.763 39.300 37.837 1.00 31.83 90 LYS A CA 1
ATOM 716 C C . LYS A 1 89 ? 20.937 40.110 37.295 1.00 31.37 90 LYS A C 1
ATOM 717 O O . LYS A 1 89 ? 20.740 41.144 36.657 1.00 27.95 90 LYS A O 1
ATOM 723 N N . LEU A 1 90 ? 22.156 39.652 37.557 1.00 31.02 91 LEU A N 1
ATOM 724 C CA . LEU A 1 90 ? 23.337 40.363 37.087 1.00 30.22 91 LEU A CA 1
ATOM 725 C C . LEU A 1 90 ? 23.309 40.532 35.566 1.00 28.17 91 LEU A C 1
ATOM 726 O O . LEU A 1 90 ? 23.549 41.622 35.047 1.00 26.43 91 LEU A O 1
ATOM 731 N N . ARG A 1 91 ? 23.003 39.452 34.859 1.00 27.40 92 ARG A N 1
ATOM 732 C CA . ARG A 1 91 ? 22.945 39.481 33.402 1.00 27.80 92 ARG A CA 1
ATOM 733 C C . ARG A 1 91 ? 21.790 40.324 32.872 1.00 25.31 92 ARG A C 1
ATOM 734 O O . ARG A 1 91 ? 21.916 40.982 31.836 1.00 23.83 92 ARG A O 1
ATOM 742 N N . TRP A 1 92 ? 20.670 40.315 33.586 1.00 23.34 93 TRP A N 1
ATOM 743 C CA . TRP A 1 92 ? 19.505 41.076 33.154 1.00 22.14 93 TRP A CA 1
ATOM 744 C C . TRP A 1 92 ? 19.703 42.571 33.384 1.00 22.12 93 TRP A C 1
ATOM 745 O O . TRP A 1 92 ? 19.209 43.391 32.610 1.00 19.44 93 TRP A O 1
ATOM 756 N N . TYR A 1 93 ? 20.431 42.930 34.439 1.00 19.80 94 TYR A N 1
ATOM 757 C CA . TYR A 1 93 ? 20.706 44.340 34.688 1.00 19.79 94 TYR A CA 1
ATOM 758 C C . TYR A 1 93 ? 21.687 44.823 33.619 1.00 18.42 94 TYR A C 1
ATOM 759 O O . TYR A 1 93 ? 21.565 45.935 33.106 1.00 18.45 94 TYR A O 1
ATOM 768 N N . PHE A 1 94 ? 22.654 43.976 33.275 1.00 18.63 95 PHE A N 1
ATOM 769 C CA . PHE A 1 94 ? 23.628 44.331 32.245 1.00 19.50 95 PHE A CA 1
ATOM 770 C C . PHE A 1 94 ? 22.912 44.625 30.928 1.00 19.92 95 PHE A C 1
ATOM 771 O O . PHE A 1 94 ? 23.189 45.631 30.266 1.00 19.37 95 PHE A O 1
ATOM 779 N N . LYS A 1 95 ? 21.986 43.748 30.552 1.00 19.98 96 LYS A N 1
ATOM 780 C CA . LYS A 1 95 ? 21.242 43.920 29.314 1.00 21.55 96 LYS A CA 1
ATOM 781 C C . LYS A 1 95 ? 20.431 45.205 29.335 1.00 20.62 96 LYS A C 1
ATOM 782 O O . LYS A 1 95 ? 20.212 45.827 28.297 1.00 19.85 96 LYS A O 1
ATOM 788 N N . LEU A 1 96 ? 19.988 45.605 30.521 1.00 19.50 97 LEU A N 1
ATOM 789 C CA . LEU A 1 96 ? 19.204 46.825 30.656 1.00 19.46 97 LEU A CA 1
ATOM 790 C C . LEU A 1 96 ? 20.104 48.041 30.423 1.00 18.40 97 LEU A C 1
ATOM 791 O O . LEU A 1 96 ? 19.729 48.985 29.720 1.00 17.64 97 LEU A O 1
ATOM 796 N N . TYR A 1 97 ? 21.291 48.018 31.021 1.00 17.35 98 TYR A N 1
ATOM 797 C CA . TYR A 1 97 ? 22.242 49.115 30.866 1.00 16.94 98 TYR A CA 1
ATOM 798 C C . TYR A 1 97 ? 22.754 49.228 29.433 1.00 17.08 98 TYR A C 1
ATOM 799 O O . TYR A 1 97 ? 23.064 50.328 28.966 1.00 18.06 98 TYR A O 1
ATOM 808 N N . ASP A 1 98 ? 22.855 48.093 28.745 1.00 16.19 99 ASP A N 1
ATOM 809 C CA . ASP A 1 98 ? 23.315 48.065 27.356 1.00 16.96 99 ASP A CA 1
ATOM 810 C C . ASP A 1 98 ? 22.175 48.540 26.455 1.00 17.69 99 ASP A C 1
ATOM 811 O O . ASP A 1 98 ? 21.507 47.739 25.801 1.00 17.80 99 ASP A O 1
ATOM 816 N N . VAL A 1 99 ? 21.971 49.854 26.416 1.00 18.01 100 VAL A N 1
ATOM 817 C CA . VAL A 1 99 ? 20.888 50.444 25.636 1.00 19.15 100 VAL A CA 1
ATOM 818 C C . VAL A 1 99 ? 20.822 50.025 24.163 1.00 20.10 100 VAL A C 1
ATOM 819 O O . VAL A 1 99 ? 19.754 49.643 23.682 1.00 19.59 100 VAL A O 1
ATOM 823 N N . ASP A 1 100 ? 21.944 50.062 23.448 1.00 20.41 101 ASP A N 1
ATOM 824 C CA . ASP A 1 100 ? 21.913 49.706 22.035 1.00 18.83 101 ASP A CA 1
ATOM 825 C C . ASP A 1 100 ? 22.080 48.220 21.751 1.00 19.62 101 ASP A C 1
ATOM 826 O O . ASP A 1 100 ? 22.075 47.803 20.594 1.00 20.45 101 ASP A O 1
ATOM 831 N N . GLY A 1 101 ? 22.210 47.427 22.810 1.00 17.96 102 GLY A N 1
ATOM 832 C CA . GLY A 1 101 ? 22.334 45.988 22.662 1.00 16.83 102 GLY A CA 1
ATOM 833 C C . GLY A 1 101 ? 23.514 45.494 21.855 1.00 19.26 102 GLY A C 1
ATOM 834 O O . GLY A 1 101 ? 23.422 44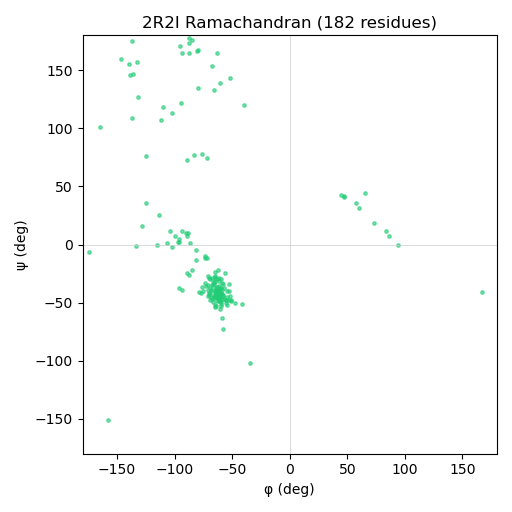.454 21.195 1.00 18.56 102 GLY A O 1
ATOM 835 N N . ASN A 1 102 ? 24.624 46.224 21.896 1.00 18.07 103 ASN A N 1
ATOM 836 C CA . ASN A 1 102 ? 25.804 45.802 21.158 1.00 18.33 103 ASN A CA 1
ATOM 837 C C . ASN A 1 102 ? 26.667 44.883 22.027 1.00 18.99 103 ASN A C 1
ATOM 838 O O . ASN A 1 102 ? 27.776 44.516 21.639 1.00 18.50 103 ASN A O 1
ATOM 843 N N . GLY A 1 103 ? 26.143 44.518 23.199 1.00 18.67 104 GLY A N 1
ATOM 844 C CA . GLY A 1 103 ? 26.852 43.628 24.106 1.00 17.27 104 GLY A CA 1
ATOM 845 C C . GLY A 1 103 ? 27.836 44.297 25.054 1.00 17.79 104 GLY A C 1
ATOM 846 O O . GLY A 1 103 ? 28.573 43.623 25.781 1.00 16.04 104 GLY A O 1
ATOM 847 N N . CYS A 1 104 ? 27.836 45.624 25.062 1.00 16.39 105 CYS A N 1
ATOM 848 C CA . CYS A 1 104 ? 28.739 46.388 25.908 1.00 18.72 105 CYS A CA 1
ATOM 849 C C . CYS A 1 104 ? 28.029 47.585 26.529 1.00 17.43 105 CYS A C 1
ATOM 850 O O . CYS A 1 104 ? 27.153 48.177 25.909 1.00 19.16 105 CYS A O 1
ATOM 853 N N . ILE A 1 105 ? 28.412 47.942 27.751 1.00 16.07 106 ILE A N 1
ATOM 854 C CA . ILE A 1 105 ? 27.821 49.105 28.411 1.00 16.74 106 ILE A CA 1
ATOM 855 C C . ILE A 1 105 ? 28.807 50.261 28.318 1.00 16.37 106 ILE A C 1
ATOM 856 O O . ILE A 1 105 ? 29.884 50.198 28.907 1.00 18.56 106 ILE A O 1
ATOM 861 N 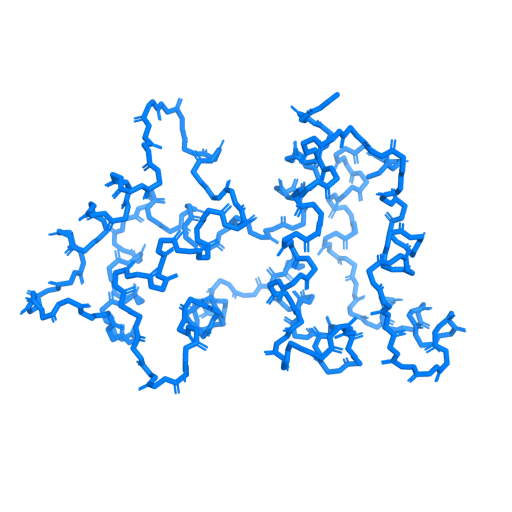N . ASP A 1 106 ? 28.468 51.308 27.571 1.00 17.86 107 ASP A N 1
ATOM 862 C CA . ASP A 1 106 ? 29.375 52.445 27.506 1.00 17.46 107 ASP A CA 1
ATOM 863 C C . ASP A 1 106 ? 28.971 53.463 28.566 1.00 18.20 107 ASP A C 1
ATOM 864 O O . ASP A 1 106 ? 27.887 53.380 29.149 1.00 14.96 107 ASP A O 1
ATOM 869 N N . ARG A 1 107 ? 29.882 54.391 28.830 1.00 16.22 108 ARG A N 1
ATOM 870 C CA . ARG A 1 107 ? 29.720 55.473 29.802 1.00 21.65 108 ARG A CA 1
ATOM 871 C C . ARG A 1 107 ? 28.370 56.195 29.652 1.00 20.26 108 ARG A C 1
ATOM 872 O O . ARG A 1 107 ? 27.638 56.393 30.628 1.00 19.53 108 ARG A O 1
ATOM 880 N N . GLY A 1 108 ? 28.056 56.587 28.421 1.00 20.48 109 GLY A N 1
ATOM 881 C CA . GLY A 1 108 ? 26.812 57.287 28.151 1.00 20.66 109 GLY A CA 1
ATOM 882 C C . GLY A 1 108 ? 25.578 56.470 28.478 1.00 19.85 109 GLY A C 1
ATOM 883 O O . GLY A 1 108 ? 24.630 56.987 29.072 1.00 20.06 109 GLY A O 1
ATOM 884 N N . GLU A 1 109 ? 25.584 55.198 28.088 1.00 18.80 110 GLU A N 1
ATOM 885 C CA . GLU A 1 109 ? 24.454 54.308 28.359 1.00 18.39 110 GLU A CA 1
ATOM 886 C C . GLU A 1 109 ? 24.221 54.145 29.860 1.00 18.02 110 GLU A C 1
ATOM 887 O O . GLU A 1 109 ? 23.092 54.277 30.344 1.00 16.70 110 GLU A O 1
ATOM 893 N N . LEU A 1 110 ? 25.292 53.861 30.596 1.00 16.46 111 LEU A N 1
ATOM 894 C CA . LEU A 1 110 ? 25.182 53.677 32.039 1.00 19.58 111 LEU A CA 1
ATOM 895 C C . LEU A 1 110 ? 24.637 54.930 32.719 1.00 18.36 111 LEU A C 1
ATOM 896 O O . LEU A 1 110 ? 23.802 54.844 33.618 1.00 18.74 111 LEU A O 1
ATOM 901 N N . LEU A 1 111 ? 25.113 56.091 32.287 1.00 21.03 112 LEU A N 1
ATOM 902 C CA . LEU A 1 111 ? 24.675 57.362 32.854 1.00 20.20 112 LEU A CA 1
ATOM 903 C C . LEU A 1 111 ? 23.177 57.582 32.651 1.00 20.30 112 LEU A C 1
ATOM 904 O O . LEU A 1 111 ? 22.462 57.954 33.586 1.00 18.74 112 LEU A O 1
ATOM 909 N N . ASN A 1 112 ? 22.709 57.355 31.428 1.00 19.30 113 ASN A N 1
ATOM 910 C CA . ASN A 1 112 ? 21.298 57.543 31.111 1.00 21.98 113 ASN A CA 1
ATOM 911 C C . ASN A 1 112 ? 20.362 56.645 31.921 1.00 21.42 113 ASN A C 1
ATOM 912 O O . ASN A 1 112 ? 19.387 57.124 32.490 1.00 20.98 113 ASN A O 1
ATOM 917 N N . ILE A 1 113 ? 20.655 55.350 31.986 1.00 20.42 114 ILE A N 1
ATOM 918 C CA . ILE A 1 113 ? 19.802 54.437 32.733 1.00 20.22 114 ILE A CA 1
ATOM 919 C C . ILE A 1 113 ? 19.876 54.699 34.238 1.00 21.67 114 ILE A C 1
ATOM 920 O O . ILE A 1 113 ? 18.859 54.634 34.935 1.00 22.61 114 ILE A O 1
ATOM 925 N N . ILE A 1 114 ? 21.071 55.002 34.736 1.00 21.55 115 ILE A N 1
ATOM 926 C CA . ILE A 1 114 ? 21.251 55.287 36.156 1.00 22.69 115 ILE A CA 1
ATOM 927 C C . ILE A 1 114 ? 20.371 56.467 36.572 1.00 21.39 115 ILE A C 1
ATOM 928 O O . ILE A 1 114 ? 19.760 56.446 37.641 1.00 19.84 115 ILE A O 1
ATOM 933 N N . LYS A 1 115 ? 20.323 57.496 35.729 1.00 21.12 116 LYS A N 1
ATOM 934 C CA . LYS A 1 115 ? 19.502 58.673 36.015 1.00 22.30 116 LYS A CA 1
ATOM 935 C C . LYS A 1 115 ? 18.031 58.310 35.899 1.00 21.89 116 LYS A C 1
ATOM 936 O O . LYS A 1 115 ? 17.217 58.695 36.734 1.00 22.20 116 LYS A O 1
ATOM 942 N N . ALA A 1 116 ? 17.694 57.555 34.861 1.00 22.06 117 ALA A N 1
ATOM 943 C CA . ALA A 1 116 ? 16.312 57.153 34.640 1.00 22.70 117 ALA A CA 1
ATOM 944 C C . ALA A 1 116 ? 15.714 56.442 35.854 1.00 22.85 117 ALA A C 1
ATOM 945 O O . ALA A 1 116 ? 14.616 56.781 36.291 1.00 22.25 117 ALA A O 1
ATOM 947 N N . ILE A 1 117 ? 16.441 55.471 36.407 1.00 23.08 118 ILE A N 1
ATOM 948 C CA . ILE A 1 117 ? 15.946 54.717 37.555 1.00 20.95 118 ILE A CA 1
ATOM 949 C C . ILE A 1 117 ? 16.385 55.271 38.915 1.00 21.52 118 ILE A C 1
ATOM 950 O O . ILE A 1 117 ? 16.227 54.610 39.944 1.00 19.59 118 ILE A O 1
ATOM 955 N N . ARG A 1 118 ? 16.936 56.481 38.903 1.00 22.10 119 ARG A N 1
ATOM 956 C CA . ARG A 1 118 ? 17.385 57.173 40.110 1.00 23.64 119 ARG A CA 1
ATOM 957 C C . ARG A 1 118 ? 18.167 56.309 41.099 1.00 23.38 119 ARG A C 1
ATOM 958 O O . ARG A 1 118 ? 17.982 56.401 42.313 1.00 21.58 119 ARG A O 1
ATOM 966 N N . ALA A 1 119 ? 19.063 55.489 40.565 1.00 24.95 120 ALA A N 1
ATOM 967 C CA . ALA A 1 119 ? 19.878 54.590 41.372 1.00 25.59 120 ALA A CA 1
ATOM 968 C C . ALA A 1 119 ? 20.762 55.268 42.416 1.00 26.69 120 ALA A C 1
ATOM 969 O O . ALA A 1 119 ? 21.060 54.670 43.452 1.00 26.68 120 ALA A O 1
ATOM 971 N N . ILE A 1 120 ? 21.192 56.500 42.149 1.00 29.95 121 ILE A N 1
ATOM 972 C CA . ILE A 1 120 ? 22.067 57.206 43.087 1.00 34.03 121 ILE A CA 1
ATOM 973 C C . ILE A 1 120 ? 21.353 57.702 44.340 1.00 36.07 121 ILE A C 1
ATOM 974 O O . ILE A 1 120 ? 22.002 58.131 45.295 1.00 33.94 121 ILE A O 1
ATOM 979 N N . ASN A 1 121 ? 20.023 57.655 44.335 1.00 37.52 122 ASN A N 1
ATOM 980 C CA . ASN A 1 121 ? 19.254 58.084 45.498 1.00 41.40 122 ASN A CA 1
ATOM 981 C C . ASN A 1 121 ? 19.379 57.031 46.599 1.00 43.38 122 ASN A C 1
ATOM 982 O O . ASN A 1 121 ? 18.971 57.252 47.741 1.00 43.44 122 ASN A O 1
ATOM 987 N N . ARG A 1 122 ? 19.953 55.885 46.243 1.00 45.94 123 ARG A N 1
ATOM 988 C CA . ARG A 1 122 ? 20.138 54.781 47.180 1.00 49.08 123 ARG A CA 1
ATOM 989 C C . ARG A 1 122 ? 21.453 54.916 47.943 1.00 50.86 123 ARG A C 1
ATOM 990 O O . ARG A 1 122 ? 21.588 54.407 49.054 1.00 51.46 123 ARG A O 1
ATOM 998 N N . CYS A 1 123 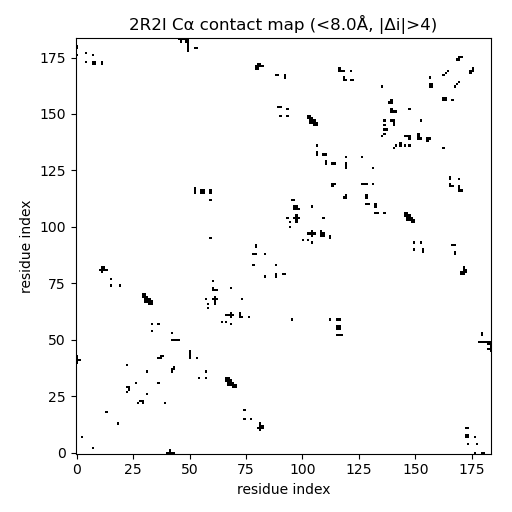? 22.417 55.600 47.332 1.00 53.36 124 CYS A N 1
ATOM 999 C CA . CYS A 1 123 ? 23.744 55.790 47.911 1.00 56.08 124 CYS A CA 1
ATOM 1000 C C . CYS A 1 123 ? 23.830 55.943 49.426 1.00 57.97 124 CYS A C 1
ATOM 1001 O O . CYS A 1 123 ? 23.769 54.955 50.156 1.00 59.16 124 CYS A O 1
ATOM 1004 N N . ASN A 1 124 ? 23.994 57.179 49.887 1.00 60.18 125 ASN A N 1
ATOM 1005 C CA . ASN A 1 124 ? 24.113 57.476 51.315 1.00 61.96 125 ASN A CA 1
ATOM 1006 C C . ASN A 1 124 ? 24.603 58.909 51.478 1.00 62.72 125 ASN A C 1
ATOM 1007 O 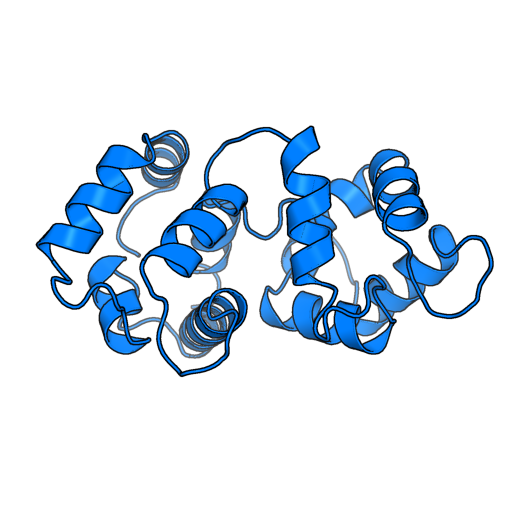O . ASN A 1 124 ? 24.138 59.646 52.351 1.00 62.99 125 ASN A O 1
ATOM 1012 N N . GLU A 1 125 ? 25.553 59.292 50.630 1.00 63.40 126 GLU A N 1
ATOM 1013 C CA . GLU A 1 125 ? 26.125 60.631 50.666 1.00 63.19 126 GLU A CA 1
ATOM 1014 C C . GLU A 1 125 ? 26.281 61.214 49.265 1.00 61.60 126 GLU A C 1
ATOM 1015 O O . GLU A 1 125 ? 26.036 60.538 48.265 1.00 61.15 126 GLU A O 1
ATOM 1017 N N . ALA A 1 126 ? 26.697 62.475 49.210 1.00 59.98 127 ALA A N 1
ATOM 1018 C CA . ALA A 1 126 ? 26.891 63.185 47.950 1.00 58.13 127 ALA A CA 1
ATOM 1019 C C . ALA A 1 126 ? 27.518 62.319 46.863 1.00 55.97 127 ALA A C 1
ATOM 1020 O O . ALA A 1 126 ? 28.632 61.815 47.020 1.00 56.26 127 ALA A O 1
ATOM 1022 N N . MET A 1 127 ? 26.790 62.153 45.763 1.00 53.11 128 MET A N 1
ATOM 1023 C CA . MET A 1 127 ? 27.255 61.369 44.624 1.00 50.25 128 MET A CA 1
ATOM 1024 C C . MET A 1 127 ? 26.399 61.656 43.396 1.00 47.12 128 MET A C 1
ATOM 1025 O O . MET A 1 127 ? 25.281 61.157 43.269 1.00 46.85 128 MET A O 1
ATOM 1030 N N . THR A 1 128 ? 26.933 62.482 42.504 1.00 43.23 129 THR A N 1
ATOM 1031 C CA . THR A 1 128 ? 26.253 62.837 41.268 1.00 39.81 129 THR A CA 1
ATOM 1032 C C . THR A 1 128 ? 26.172 61.587 40.393 1.00 37.11 129 THR A C 1
ATOM 1033 O O . THR A 1 128 ? 26.994 60.683 40.524 1.00 34.41 129 THR A O 1
ATOM 1037 N N . ALA A 1 129 ? 25.178 61.527 39.513 1.00 34.43 130 ALA A N 1
ATOM 1038 C CA . ALA A 1 129 ? 25.036 60.375 38.632 1.00 33.42 130 ALA A CA 1
ATOM 1039 C C . ALA A 1 129 ? 26.251 60.313 37.712 1.00 32.22 130 ALA A C 1
ATOM 1040 O O . ALA A 1 129 ? 26.738 59.232 37.387 1.00 30.15 130 ALA A O 1
ATOM 1042 N N . GLU A 1 130 ? 26.739 61.479 37.297 1.00 30.98 131 GLU A N 1
ATOM 1043 C CA . GLU A 1 130 ? 27.902 61.539 36.421 1.00 31.46 131 GLU A CA 1
ATOM 1044 C C . GLU A 1 130 ? 29.149 61.095 37.174 1.00 30.70 131 GLU A C 1
ATOM 1045 O O . GLU A 1 130 ? 30.017 60.419 36.616 1.00 28.61 131 GLU A O 1
ATOM 1051 N N . GLU A 1 131 ? 29.220 61.467 38.448 1.00 30.30 132 GLU A N 1
ATOM 1052 C CA . GLU A 1 131 ? 30.342 61.106 39.308 1.00 30.49 132 GLU A CA 1
ATOM 1053 C C . GLU A 1 131 ? 30.365 59.613 39.607 1.00 28.85 132 GLU A C 1
ATOM 1054 O O . GLU A 1 131 ? 31.419 58.971 39.552 1.00 27.59 132 GLU A O 1
ATOM 1060 N N . PHE A 1 132 ? 29.203 59.067 39.944 1.00 25.87 133 PHE A N 1
ATOM 1061 C CA . PHE A 1 132 ? 29.097 57.647 40.242 1.00 25.41 133 PHE A CA 1
ATOM 1062 C C . PHE A 1 132 ? 29.455 56.835 39.001 1.00 24.66 133 PHE A C 1
ATOM 1063 O O . PHE A 1 132 ? 30.096 55.786 39.095 1.00 25.60 133 PHE A O 1
ATOM 1071 N N . THR A 1 133 ? 29.019 57.321 37.843 1.00 23.31 134 THR A N 1
ATOM 1072 C CA . THR A 1 133 ? 29.282 56.649 36.579 1.00 24.43 134 THR A CA 1
ATOM 1073 C C . THR A 1 133 ? 30.774 56.648 36.251 1.00 25.50 134 THR A C 1
ATOM 1074 O O . THR A 1 133 ? 31.331 55.624 35.851 1.00 23.24 134 THR A O 1
ATOM 1078 N N . ASN A 1 134 ? 31.429 57.793 36.415 1.00 26.44 135 ASN A N 1
ATOM 1079 C CA . ASN A 1 134 ? 32.857 57.854 36.133 1.00 27.55 135 ASN A CA 1
ATOM 1080 C C . ASN A 1 134 ? 33.613 56.968 37.120 1.00 26.64 135 ASN A C 1
ATOM 1081 O O . ASN A 1 134 ? 34.626 56.368 36.768 1.00 27.44 135 ASN A O 1
ATOM 1086 N N . MET A 1 135 ? 33.105 56.864 38.345 1.00 26.81 136 MET A N 1
ATOM 1087 C CA . MET A 1 135 ? 33.736 56.015 39.354 1.00 27.97 136 MET A CA 1
ATOM 1088 C C . MET A 1 135 ? 33.644 54.543 38.950 1.00 26.43 136 MET A C 1
ATOM 1089 O O . MET A 1 135 ? 34.616 53.793 39.084 1.00 26.86 136 MET A O 1
ATOM 1094 N N . VAL A 1 136 ? 32.474 54.130 38.464 1.00 24.31 137 VAL A N 1
ATOM 1095 C CA . VAL A 1 136 ? 32.269 52.745 38.030 1.00 21.98 137 VAL A CA 1
ATOM 1096 C C . VAL A 1 136 ? 33.333 52.349 37.008 1.00 20.83 137 VAL A C 1
ATOM 1097 O O . VAL A 1 136 ? 33.997 51.319 37.144 1.00 20.10 137 VAL A O 1
ATOM 1101 N N . PHE A 1 137 ? 33.489 53.167 35.975 1.00 21.70 138 PHE A N 1
ATOM 1102 C CA . PHE A 1 137 ? 34.480 52.876 34.946 1.00 21.93 138 PHE A CA 1
ATOM 1103 C C . PHE A 1 137 ? 35.904 52.938 35.500 1.00 23.02 138 PHE A C 1
ATOM 1104 O O . PHE A 1 137 ? 36.745 52.093 35.178 1.00 21.86 138 PHE A O 1
ATOM 1112 N N . ASP A 1 138 ? 36.167 53.922 36.351 1.00 25.89 139 ASP A N 1
ATOM 1113 C CA . ASP A 1 138 ? 37.490 54.064 36.947 1.00 29.04 139 ASP A CA 1
ATOM 1114 C C . ASP A 1 138 ? 37.852 52.807 37.733 1.00 29.76 139 ASP A C 1
ATOM 1115 O O . ASP A 1 138 ? 39.016 52.416 37.792 1.00 29.94 139 ASP A O 1
ATOM 1120 N N . LYS A 1 139 ? 36.844 52.168 38.319 1.00 29.41 140 LYS A N 1
ATOM 1121 C CA . LYS A 1 139 ? 37.065 50.973 39.120 1.00 29.07 140 LYS A CA 1
ATOM 1122 C C . LYS A 1 139 ? 36.882 49.621 38.434 1.00 27.32 140 LYS A C 1
ATOM 1123 O O . LYS A 1 139 ? 37.643 48.695 38.707 1.00 24.99 140 LYS A O 1
ATOM 1129 N N . ILE A 1 140 ? 35.900 49.480 37.547 1.00 24.95 141 ILE A N 1
ATOM 1130 C CA . ILE A 1 140 ? 35.712 48.170 36.923 1.00 22.81 141 ILE A CA 1
ATOM 1131 C C . ILE A 1 140 ? 35.928 48.036 35.416 1.00 20.96 141 ILE A C 1
ATOM 1132 O O . ILE A 1 140 ? 35.772 46.949 34.868 1.00 18.14 141 ILE A O 1
ATOM 1137 N N . ASP A 1 141 ? 36.266 49.130 34.741 1.00 20.78 142 ASP A N 1
ATOM 1138 C CA . ASP A 1 141 ? 36.549 49.060 33.309 1.00 20.02 142 ASP A CA 1
ATOM 1139 C C . ASP A 1 141 ? 38.050 48.763 33.252 1.00 22.10 142 ASP A C 1
ATOM 1140 O O . ASP A 1 141 ? 38.868 49.626 32.922 1.00 23.23 142 ASP A O 1
ATOM 1145 N N . ILE A 1 142 ? 38.386 47.525 33.603 1.00 22.38 143 ILE A N 1
ATOM 1146 C CA . ILE A 1 142 ? 39.762 47.036 33.670 1.00 23.50 143 ILE A CA 1
ATOM 1147 C C . ILE A 1 142 ? 40.717 47.446 32.552 1.00 22.80 143 ILE A C 1
ATOM 1148 O O . ILE A 1 142 ? 41.814 47.934 32.823 1.00 24.46 143 ILE A O 1
ATOM 1153 N N . ASN A 1 143 ? 40.323 47.256 31.300 1.00 21.44 144 ASN A N 1
ATOM 1154 C CA . ASN A 1 143 ? 41.210 47.618 30.196 1.00 20.11 144 ASN A CA 1
ATOM 1155 C C . ASN A 1 143 ? 41.034 49.060 29.710 1.00 20.12 144 ASN A C 1
ATOM 1156 O O . ASN A 1 143 ? 41.582 49.445 28.677 1.00 20.61 144 ASN A O 1
ATOM 1161 N N . GLY A 1 144 ? 40.269 49.844 30.467 1.00 19.07 145 GLY A N 1
ATOM 1162 C CA . GLY A 1 144 ? 40.035 51.244 30.150 1.00 18.52 145 GLY A CA 1
ATOM 1163 C C . GLY A 1 144 ? 39.663 51.638 28.729 1.00 17.25 145 GLY A C 1
ATOM 1164 O O . GLY A 1 144 ? 40.150 52.647 28.222 1.00 17.79 145 GLY A O 1
ATOM 1165 N N . ASP A 1 145 ? 38.788 50.874 28.086 1.00 17.40 146 ASP A N 1
ATOM 1166 C CA . ASP A 1 145 ? 38.391 51.198 26.719 1.00 17.35 146 ASP A CA 1
ATOM 1167 C C . ASP A 1 145 ? 37.083 51.991 26.624 1.00 16.29 146 ASP A C 1
ATOM 1168 O O . ASP A 1 145 ? 36.624 52.309 25.527 1.00 15.77 146 ASP A O 1
ATOM 1173 N N . GLY A 1 146 ? 36.492 52.321 27.769 1.00 17.62 147 GLY A N 1
ATOM 1174 C CA . GLY A 1 146 ? 35.250 53.079 27.762 1.00 14.58 147 GLY A CA 1
ATOM 1175 C C . GLY A 1 146 ? 34.014 52.213 27.580 1.00 16.84 147 GLY A C 1
ATOM 1176 O O . GLY A 1 146 ? 32.912 52.711 27.333 1.00 15.95 147 GLY A O 1
ATOM 1177 N N . GLU A 1 147 ? 34.195 50.903 27.694 1.00 17.59 148 GLU A N 1
ATOM 1178 C CA . GLU A 1 147 ? 33.085 49.977 27.553 1.00 18.79 148 GLU A CA 1
ATOM 1179 C C . GLU A 1 147 ? 33.171 48.929 28.649 1.00 18.68 148 GLU A C 1
ATOM 1180 O O . GLU A 1 147 ? 34.263 48.565 29.073 1.00 17.50 148 GLU A O 1
ATOM 1186 N N . LEU A 1 148 ? 32.018 48.456 29.113 1.00 17.74 149 LEU A N 1
ATOM 1187 C CA . LEU A 1 148 ? 31.991 47.406 30.126 1.00 17.98 149 LEU A CA 1
ATOM 1188 C C . LEU A 1 148 ? 31.486 46.118 29.485 1.00 17.54 149 LEU A C 1
ATOM 1189 O O . LEU A 1 148 ? 30.365 46.069 28.978 1.00 17.10 149 LEU A O 1
ATOM 1194 N N . SER A 1 149 ? 32.313 45.079 29.485 1.00 17.40 150 SER A N 1
ATOM 1195 C CA . SER A 1 149 ? 31.889 43.800 28.934 1.00 18.31 150 SER A CA 1
ATOM 1196 C C . SER A 1 149 ? 31.057 43.146 30.039 1.00 18.72 150 SER A C 1
ATOM 1197 O O . SER A 1 149 ? 31.086 43.598 31.190 1.00 16.84 150 SER A O 1
ATOM 1200 N N . LEU A 1 150 ? 30.323 42.094 29.699 1.00 18.70 151 LEU A N 1
ATOM 1201 C CA . LEU A 1 150 ? 29.517 41.386 30.693 1.00 22.28 151 LEU A CA 1
ATOM 1202 C C . LEU A 1 150 ? 30.475 40.890 31.776 1.00 21.10 151 LEU A C 1
ATOM 1203 O O . LEU A 1 150 ? 30.167 40.926 32.969 1.00 18.15 151 LEU A O 1
ATOM 1208 N N . GLU A 1 151 ? 31.644 40.428 31.343 1.00 22.32 152 GLU A N 1
ATOM 1209 C CA . GLU A 1 151 ? 32.658 39.919 32.264 1.00 24.15 152 GLU A CA 1
ATOM 1210 C C . GLU A 1 151 ? 33.109 40.980 33.270 1.00 22.40 152 GLU A C 1
ATOM 1211 O O . GLU A 1 151 ? 33.120 40.737 34.477 1.00 22.53 152 GLU A O 1
ATOM 1217 N N . GLU A 1 152 ? 33.480 42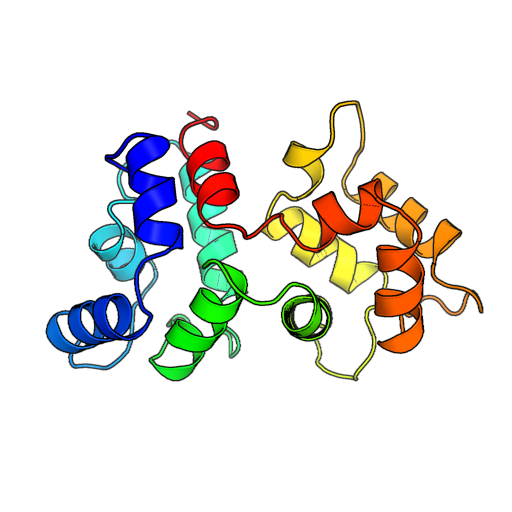.158 32.777 1.00 21.32 153 GLU A N 1
ATOM 1218 C CA . GLU A 1 152 ? 33.922 43.229 33.661 1.00 21.39 153 GLU A CA 1
ATOM 1219 C C . GLU A 1 152 ? 32.808 43.619 34.630 1.00 20.41 153 GLU A C 1
ATOM 1220 O O . GLU A 1 152 ? 33.048 43.835 35.817 1.00 18.48 153 GLU A O 1
ATOM 1226 N N . PHE A 1 153 ? 31.589 43.700 34.110 1.00 20.79 154 PHE A N 1
ATOM 1227 C CA . PHE A 1 153 ? 30.425 44.065 34.913 1.00 22.86 154 PHE A CA 1
ATOM 1228 C C . PHE A 1 153 ? 30.237 43.086 36.068 1.00 24.47 154 PHE A C 1
ATOM 1229 O O . PHE A 1 153 ? 30.328 43.460 37.236 1.00 25.72 154 PHE A O 1
ATOM 1237 N N . MET A 1 154 ? 29.976 41.827 35.734 1.00 26.39 155 MET A N 1
ATOM 1238 C CA . MET A 1 154 ? 29.758 40.806 36.750 1.00 29.93 155 MET A CA 1
ATOM 1239 C C . MET A 1 154 ? 30.912 40.701 37.740 1.00 29.86 155 MET A C 1
ATOM 1240 O O . MET A 1 154 ? 30.695 40.683 38.953 1.00 29.83 155 MET A O 1
ATOM 1245 N N . GLU A 1 155 ? 32.134 40.648 37.220 1.00 31.49 156 GLU A N 1
ATOM 1246 C CA . GLU A 1 155 ? 33.326 40.549 38.059 1.00 32.11 156 GLU A CA 1
ATOM 1247 C C . GLU A 1 155 ? 33.465 41.744 39.001 1.00 30.97 156 GLU A C 1
ATOM 1248 O O . GLU A 1 155 ? 33.573 41.585 40.221 1.00 29.84 156 GLU A O 1
ATOM 1254 N N . GLY A 1 156 ? 33.464 42.942 38.425 1.00 27.97 157 GLY A N 1
ATOM 1255 C CA . GLY A 1 156 ? 33.627 44.152 39.211 1.00 28.25 157 GLY A CA 1
ATOM 1256 C C . GLY A 1 156 ? 32.539 44.466 40.218 1.00 28.48 157 GLY A C 1
ATOM 1257 O O . GLY A 1 156 ? 32.823 44.886 41.342 1.00 25.25 157 GLY A O 1
ATOM 1258 N N . VAL A 1 157 ? 31.287 44.268 39.824 1.00 29.91 158 VAL A N 1
ATOM 1259 C CA . VAL A 1 157 ? 30.177 44.558 40.716 1.00 32.07 158 VAL A CA 1
ATOM 1260 C C . VAL A 1 157 ? 30.128 43.570 41.883 1.00 33.62 158 VAL A C 1
ATOM 1261 O O . VAL A 1 157 ? 29.683 43.915 42.973 1.00 34.92 158 VAL A O 1
ATOM 1265 N N . GLN A 1 158 ? 30.602 42.348 41.662 1.00 35.77 159 GLN A N 1
ATOM 1266 C CA . GLN A 1 158 ? 30.604 41.345 42.723 1.00 38.83 159 GLN A CA 1
ATOM 1267 C C . GLN A 1 158 ? 31.786 41.486 43.680 1.00 39.73 159 GLN A C 1
ATOM 1268 O O . GLN A 1 158 ? 31.869 40.767 44.677 1.00 41.12 159 GLN A O 1
ATOM 1274 N N . LYS A 1 159 ? 32.700 42.406 43.381 1.00 39.62 160 LYS A N 1
ATOM 1275 C CA . LYS A 1 159 ? 33.866 42.626 44.236 1.00 39.21 160 LYS A CA 1
ATOM 1276 C C . LYS A 1 159 ? 33.722 43.931 45.008 1.00 38.44 160 LYS A C 1
ATOM 1277 O O . LYS A 1 159 ? 34.603 44.312 45.778 1.00 37.97 160 LYS A O 1
ATOM 1283 N N . ASP A 1 160 ? 32.600 44.609 44.798 1.00 36.75 161 ASP A N 1
ATOM 1284 C CA . ASP A 1 160 ? 32.335 45.877 45.459 1.00 35.36 161 ASP A CA 1
ATOM 1285 C C . ASP A 1 160 ? 30.883 45.881 45.931 1.00 35.68 161 ASP A C 1
ATOM 1286 O O . ASP A 1 160 ? 29.957 45.968 45.123 1.00 33.58 161 ASP A O 1
ATOM 1291 N N . GLU A 1 161 ? 30.692 45.782 47.244 1.00 35.57 162 GLU A N 1
ATOM 1292 C CA . GLU A 1 161 ? 29.356 45.759 47.827 1.00 35.93 162 GLU A CA 1
ATOM 1293 C C . GLU A 1 161 ? 28.528 46.986 47.472 1.00 34.03 162 GLU A C 1
ATOM 1294 O O . GLU A 1 161 ? 27.308 46.897 47.318 1.00 34.11 162 GLU A O 1
ATOM 1300 N N . VAL A 1 162 ? 29.187 48.131 47.344 1.00 31.84 163 VAL A N 1
ATOM 1301 C CA . VAL A 1 162 ? 28.481 49.356 47.007 1.00 30.94 163 VAL A CA 1
ATOM 1302 C C . VAL A 1 162 ? 27.964 49.307 45.571 1.00 28.92 163 VAL A C 1
ATOM 1303 O O . VAL A 1 162 ? 26.799 49.610 45.316 1.00 27.00 163 VAL A O 1
ATOM 1307 N N . LEU A 1 163 ? 28.828 48.922 44.637 1.00 27.49 164 LEU A N 1
ATOM 1308 C CA . LEU A 1 163 ? 28.429 48.850 43.236 1.00 27.43 164 LEU A CA 1
ATOM 1309 C C . LEU A 1 163 ? 27.307 47.844 43.033 1.00 27.48 164 LEU A C 1
ATOM 1310 O O . LEU A 1 163 ? 26.390 48.074 42.242 1.00 28.32 164 LEU A O 1
ATOM 1315 N N . LEU A 1 164 ? 27.379 46.732 43.754 1.00 26.72 165 LEU A N 1
ATOM 1316 C CA . LEU A 1 164 ? 26.370 45.687 43.644 1.00 27.20 165 LEU A CA 1
ATOM 1317 C C . LEU A 1 164 ? 24.990 46.197 44.069 1.00 27.49 165 LEU A C 1
ATOM 1318 O O . LEU A 1 164 ? 23.990 45.969 43.381 1.00 27.71 165 LEU A O 1
ATOM 1323 N N . ASP A 1 165 ? 24.947 46.905 45.191 1.00 26.73 166 ASP A N 1
ATOM 1324 C CA . ASP A 1 165 ? 23.700 47.445 45.716 1.00 26.76 166 ASP A CA 1
ATOM 1325 C C . ASP A 1 165 ? 23.086 48.495 44.793 1.00 26.57 166 ASP A C 1
ATOM 1326 O O . ASP A 1 165 ? 21.922 48.390 44.403 1.00 25.09 166 ASP A O 1
ATOM 1331 N N . ILE A 1 166 ? 23.873 49.506 44.442 1.00 25.45 167 ILE A N 1
ATOM 1332 C CA . ILE A 1 166 ? 23.391 50.578 43.582 1.00 24.67 167 ILE A CA 1
ATOM 1333 C C . ILE A 1 166 ? 23.082 50.134 42.147 1.00 23.44 167 ILE A C 1
ATOM 1334 O O . ILE A 1 166 ? 22.093 50.572 41.562 1.00 21.16 167 ILE A O 1
ATOM 1339 N N . LEU A 1 167 ? 23.916 49.261 41.590 1.00 21.75 168 LEU A N 1
ATOM 1340 C CA . LEU A 1 167 ? 23.726 48.809 40.214 1.00 21.38 168 LEU A CA 1
ATOM 1341 C C . LEU A 1 167 ? 22.769 47.643 39.997 1.00 20.78 168 LEU A C 1
ATOM 1342 O O . LEU A 1 167 ? 22.250 47.482 38.889 1.00 20.79 168 LEU A O 1
ATOM 1347 N N . THR A 1 168 ? 22.522 46.831 41.022 1.00 20.47 169 THR A N 1
ATOM 1348 C CA . THR A 1 168 ? 21.634 45.685 40.832 1.00 22.05 169 THR A CA 1
ATOM 1349 C C . THR A 1 168 ? 20.480 45.510 41.822 1.00 22.64 169 THR A C 1
ATOM 1350 O O . THR A 1 168 ? 19.875 44.441 41.887 1.00 22.06 169 THR A O 1
ATOM 1354 N N . ARG A 1 169 ? 20.159 46.554 42.578 1.00 22.22 170 ARG A N 1
ATOM 1355 C CA . ARG A 1 169 ? 19.048 46.470 43.528 1.00 24.18 170 ARG A CA 1
ATOM 1356 C C . ARG A 1 169 ? 18.152 47.695 43.426 1.00 21.87 170 ARG A C 1
ATOM 1357 O O . ARG A 1 169 ? 17.150 47.802 44.128 1.00 23.66 170 ARG A O 1
ATOM 1365 N N . SER A 1 170 ? 18.520 48.617 42.548 1.00 21.16 171 SER A N 1
ATOM 1366 C CA . SER A 1 170 ? 17.757 49.839 42.350 1.00 23.16 171 SER A CA 1
ATOM 1367 C C . SER A 1 170 ? 16.344 49.557 41.850 1.00 22.50 171 SER A C 1
ATOM 1368 O O . SER A 1 170 ? 15.446 50.384 42.009 1.00 23.35 171 SER A O 1
ATOM 1371 N N . LEU A 1 171 ? 16.138 48.394 41.246 1.00 21.93 172 LEU A N 1
ATOM 1372 C CA . LEU A 1 171 ? 14.811 48.067 40.737 1.00 22.03 172 LEU A CA 1
ATOM 1373 C C . LEU A 1 171 ? 14.050 47.059 41.604 1.00 19.28 172 LEU A C 1
ATOM 1374 O O . LEU A 1 171 ? 13.032 46.523 41.181 1.00 19.50 172 LEU A O 1
ATOM 1379 N N . ASP A 1 172 ? 14.550 46.793 42.809 1.00 20.18 173 ASP A N 1
ATOM 1380 C CA . ASP A 1 172 ? 13.861 45.885 43.729 1.00 18.95 173 ASP A CA 1
ATOM 1381 C C . ASP A 1 172 ? 12.505 46.543 43.965 1.00 17.79 173 ASP A C 1
ATOM 1382 O O . ASP A 1 172 ? 12.433 47.762 44.119 1.00 16.87 173 ASP A O 1
ATOM 1387 N N . LEU A 1 173 ? 11.437 45.753 43.995 1.00 17.85 174 LEU A N 1
ATOM 1388 C CA . LEU A 1 173 ? 10.105 46.313 44.209 1.00 18.27 174 LEU A CA 1
ATOM 1389 C C . LEU A 1 173 ? 10.062 47.226 45.436 1.00 19.22 174 LEU A C 1
ATOM 1390 O O . LEU A 1 173 ? 9.536 48.342 45.371 1.00 18.69 174 LEU A O 1
ATOM 1395 N N . THR A 1 174 ? 10.612 46.754 46.553 1.00 18.59 175 THR A N 1
ATOM 1396 C CA . THR A 1 174 ? 10.606 47.548 47.778 1.00 19.92 175 THR A CA 1
ATOM 1397 C C . THR A 1 174 ? 11.345 48.884 47.620 1.00 21.66 175 THR A C 1
ATOM 1398 O O . THR A 1 174 ? 10.915 49.909 48.160 1.00 20.89 175 THR A O 1
ATOM 1402 N N . HIS A 1 175 ? 12.439 48.884 46.866 1.00 23.18 176 HIS A N 1
ATOM 1403 C CA . HIS A 1 175 ? 13.213 50.111 46.665 1.00 24.61 176 HIS A CA 1
ATOM 1404 C C . HIS A 1 175 ? 12.473 51.108 45.779 1.00 24.54 176 HIS A C 1
ATOM 1405 O O . HIS A 1 175 ? 12.564 52.322 45.982 1.00 25.74 176 HIS A O 1
ATOM 1412 N N . ILE A 1 176 ? 11.729 50.590 44.807 1.00 23.71 177 ILE A N 1
ATOM 1413 C CA . ILE A 1 176 ? 10.953 51.426 43.898 1.00 23.96 177 ILE A CA 1
ATOM 1414 C C . ILE A 1 176 ? 9.849 52.168 44.644 1.00 25.69 177 ILE A C 1
ATOM 1415 O O . ILE A 1 176 ? 9.718 53.389 44.530 1.00 24.48 177 ILE A O 1
ATOM 1420 N N . VAL A 1 177 ? 9.047 51.427 45.404 1.00 26.05 178 VAL A N 1
ATOM 1421 C CA . VAL A 1 177 ? 7.947 52.033 46.147 1.00 26.55 178 VAL A CA 1
ATOM 1422 C C . VAL A 1 177 ? 8.477 53.002 47.193 1.00 28.13 178 VAL A C 1
ATOM 1423 O O . VAL A 1 177 ? 7.912 54.079 47.391 1.00 28.46 178 VAL A O 1
ATOM 1427 N N . LYS A 1 178 ? 9.567 52.618 47.851 1.00 30.72 179 LYS A N 1
ATOM 1428 C CA . LYS A 1 178 ? 10.186 53.451 48.880 1.00 34.45 179 LYS A CA 1
ATOM 1429 C C . LYS A 1 178 ? 10.665 54.742 48.225 1.00 36.87 179 LYS A C 1
ATOM 1430 O O . LYS A 1 178 ? 10.706 55.801 48.849 1.00 37.18 179 LYS A O 1
ATOM 1436 N N . LEU A 1 179 ? 11.020 54.644 46.951 1.00 40.03 180 LEU A N 1
ATOM 1437 C CA . LEU A 1 179 ? 11.497 55.799 46.211 1.00 44.51 180 LEU A CA 1
ATOM 1438 C C . LEU A 1 179 ? 10.305 56.658 45.795 1.00 47.24 180 LEU A C 1
ATOM 1439 O O . LEU A 1 179 ? 10.356 57.884 45.870 1.00 47.23 180 LEU A O 1
ATOM 1444 N N . ILE A 1 180 ? 9.227 56.006 45.373 1.00 50.01 181 ILE A N 1
ATOM 1445 C CA . ILE A 1 180 ? 8.029 56.715 44.944 1.00 53.17 181 ILE A CA 1
ATOM 1446 C C . ILE A 1 180 ? 7.488 57.610 46.055 1.00 56.36 181 ILE A C 1
ATOM 1447 O O . ILE A 1 180 ? 7.604 58.831 45.979 1.00 57.11 181 ILE A O 1
ATOM 1452 N N . GLN A 1 181 ? 6.893 57.013 47.084 1.00 59.88 182 GLN A N 1
ATOM 1453 C CA . GLN A 1 181 ? 6.367 57.806 48.188 1.00 63.18 182 GLN A CA 1
ATOM 1454 C C . GLN A 1 181 ? 7.533 58.350 49.000 1.00 64.30 182 GLN A C 1
ATOM 1455 O O . GLN A 1 181 ? 7.823 57.875 50.098 1.00 64.61 182 GLN A O 1
ATOM 1461 N N . ASN A 1 182 ? 8.199 59.351 48.437 1.00 65.76 183 ASN A N 1
ATOM 1462 C CA . ASN A 1 182 ? 9.347 59.979 49.071 1.00 66.91 183 ASN A CA 1
ATOM 1463 C C . ASN A 1 182 ? 9.764 61.168 48.214 1.00 68.13 183 ASN A C 1
ATOM 1464 O O . ASN A 1 182 ? 10.645 61.944 48.589 1.00 68.70 183 ASN A O 1
ATOM 1469 N N . ASP A 1 183 ? 9.119 61.300 47.056 1.00 68.64 184 ASP A N 1
ATOM 1470 C CA . ASP A 1 183 ? 9.395 62.392 46.128 1.00 69.27 184 ASP A CA 1
ATOM 1471 C C . ASP A 1 183 ? 8.314 63.463 46.231 1.00 69.46 184 ASP A C 1
ATOM 1472 O O . ASP A 1 183 ? 8.378 64.491 45.553 1.00 69.80 184 ASP A O 1
ATOM 1477 N N . GLY A 1 184 ? 7.320 63.217 47.080 1.00 69.56 185 GLY A N 1
ATOM 1478 C CA . GLY A 1 184 ? 6.242 64.175 47.247 1.00 69.96 185 GLY A CA 1
ATOM 1479 C C . GLY A 1 184 ? 5.384 63.916 48.471 1.00 70.26 185 GLY A C 1
ATOM 1480 O O . GLY A 1 184 ? 5.659 62.942 49.203 1.00 70.18 185 GLY A O 1
#

Secondary structure (DSSP, 8-state):
----HHHHHHHHTS-HHHHHHHHHHH-TTSEE-HHHHHHHHT--S--HHHHHHHHHHHHHH-TT-SS-EEHHHHHHHHHHHSS--HHHHHHHHHHHH-TT-SS-EEHHHHHHHHHHTTGGGGSSS---HHHHHHHHHHHH-TT-SSEE-HHHHHHHHTT-HHHHHHHHSTT-HHHHHHHHTT--

Nearest PDB structures (foldseek):
  2r2i-assembly1_A  TM=1.005E+00  e=5.783E-29  Gallus gallus
  4guk-assembly4_D  TM=6.938E-01  e=7.448E-10  Homo sapiens
  5aeq-assembly2_B  TM=6.787E-01  e=9.990E-10  Rattus norvegicus
  4ov2-assembly2_B  TM=6.468E-01  e=1.099E-08  Rattus norvegicus
  2i2r-assembly3_G  TM=6.183E-01  e=1.790E-07  Homo sapiens

Organism: Gallus gallus (NCBI:txid9031)

B-factor: mean 26.87, std 11.1, range [2.36, 71.37]

InterPro domains:
  IPR002048 EF-hand domain [PF00036] (55-80)
  IPR002048 EF-hand domain [PF13499] (89-158)
  IPR002048 EF-hand domain [PS50222] (50-85)
  IPR002048 EF-hand domain [PS50222] (86-121)
  IPR002048 EF-hand domain [PS50222] (129-164)
  IPR002048 EF-hand domain [SM00054] (54-82)
  IPR002048 EF-hand domain [SM00054] (90-118)
  IPR002048 EF-hand domain [SM00054] (133-161)
  IPR002048 EF-hand domain [cd00051] (54-116)
  IPR002048 EF-hand domain [cd00051] (90-159)
  IPR011992 EF-hand domain pair [SSF47473] (11-170)
  IPR018247 EF-Hand 1, calcium-binding site [PS00018] (63-75)
  IPR018247 EF-Hand 1, calcium-binding site [PS00018] (99-111)
  IPR018247 EF-Hand 1, calcium-binding site [PS00018] (142-154)
  IPR028846 Recoverin family [PTHR23055] (13-166)

Solvent-accessible surface area: 9931 Å² total; per-residue (Å²): 51,126,85,93,85,158,34,3,68,126,59,6,66,41,122,67,109,81,26,61,108,101,0,75,106,93,14,120,84,6,60,1,44,40,121,69,20,29,92,24,56,29,18,85,144,39,31,120,43,3,48,97,0,3,54,50,6,9,81,6,9,6,98,91,129,69,40,87,4,31,88,124,10,6,48,38,8,14,51,6,9,17,136,56,134,95,69,75,15,0,125,90,0,10,149,20,0,10,91,98,58,89,42,34,0,54,141,36,17,0,36,92,19,0,92,14,0,41,0,40,92,54,21,163,80,104,61,58,5,77,94,1,2,64,44,0,21,120,114,6,14,143,104,59,76,34,65,0,43,47,123,22,0,39,83,11,0,104,167,34,128,83,0,25,29,4,0,7,90,2,0,39,25,30,47,16,28,119,14,4,119,104,39,75

CATH classification: 1.10.238.10 (+1 more: 1.10.238.10)

Sequence (184 aa):
GNMDSKAVEELSATECHQWYKKFMTECPSGQLTLYEFKQFFGLKNLSPSANKYVEQMFETFDFNKDGYIDFMEYVAALSLVLKGKVDQKLRWYFKLYDVDGNGCIDRGELLNIIKAIRAINRCNEAMTAEEFTNMVFDKIDINGDGELSLEEFMEGVQKDEVLLDILTRSLDLTHIVKLIQNDG

Radius of gyration: 16.4 Å; Cα contacts (8 Å, |Δi|>4): 214; chains: 1; bounding box: 49×32×34 Å

Foldseek 3Di:
DPDDLVVLQVVLADDPCVVLVLCCVVPVVQKAALVNVCVSVVNPPADPVLSQLSVLLQCLLCLVNPRINGNVSVSLLSQQAHDDDLVVQLVSLQCSLCNVNPQKHALVSQLVVCVSLVLCVVQDDDDDSNRVSVVLCVQQVVVNPRIAHSVSSVVRCVVDVRSSCSSRVSNHSSNSVVVNVPRD